Protein AF-G4R976-F1 (afdb_monomer_lite)

Foldseek 3Di:
DDDDDDDDDDDDDDDDDDDPPDDPPPDDDDPPVVVVVVVVVVVVVVVVVVVVVVVVVVVVVVVVVVVVVVVVVVVVVVVVVVVVVVPDPDDDDDDDDDDDDDDDDDDDDDDDDDDDDDDDDDDDDDDDDDDDDDDDDDDDDDDDPDPDPDPPDDDDPPDPPDDPDPDDPPDPPPPDPDDDPPPPPPDVVPDQQDVVNLVVLQVQLVVCVVVVVLVRNLVSLVCSCVNPVPDPCNLVSLLSNLVSCVSVLVLVVSLVSLVVSLVSCVPDPCNLSSLLSNLSSCLSVVVLVVSLVSLVVSCVVCVVDDPVSNVVSVVVSVVSVD

InterPro domains:
  IPR011990 Tetratricopeptide-like helical domain superfamily [G3DSA:1.25.40.10] (198-318)
  IPR011990 Tetratricopeptide-like helical domain superfamily [SSF48452] (190-311)
  IPR014162 Cell division coordinator CpoB, C-terminal [TIGR02795] (199-308)
  IPR019734 Tetratricopeptide repeat [PF13174] (273-305)
  IPR019734 Tetratricopeptide repeat [PS50005] (272-305)
  IPR034706 Cell division coordinator CpoB [MF_02066] (9-318)

Sequence (322 aa):
MTLAGRWRQGAVIAATAGLLTFSMTVAGQGQGNDLAAMQVRLDQLEEQVRLNSGQIEGLQFQLTQLQSLLERTQEDNEYRFQQLEGGSLGETDAATPSGGETPAERLPQENQSQTEPAPSDQTVIDPLVGDSDIMDGSEIGGEDNLYASDVFAQEQTEQDADDVVLGPPEGELGSTPPSEPLDLSFDPDAIPLEDGDANAQYQAGYDAVVRGEYAFAENQFRQFIESFPDHQQAPDATYWLGETLIQRAAYGEAAEVLLDGFESYPTSTRAPDLLFNLGIALHGAGEFDTACRTYGEVLRRYPESTGAFRDRVIAEQARAGC

Secondary structure (DSSP, 8-state):
------------------------------TTHHHHHHHHHHHHHHHHHHHHHHHHHHHHHHHHHHHHHHHHHHHHHHHHHHHHHTS-SS--------------------------------------------------------SSSGGGSS----------------S-TT-PPP-PPP-----TTSSPPPHHHHHHHHHHHHHHHHTT-HHHHHHHHHHHHHH-TTSTTHHHHHHHHHHHHHHTT-HHHHHHHHHHHHHH-TTSTTHHHHHHHHHHHHHHTT-HHHHHHHHHHHHHH-TTS-HHHHHHHHHHHHHTT-

pLDDT: mean 72.05, std 24.86, range [29.95, 98.69]

Organism: Pelagibacterium halotolerans (strain DSM 22347 / JCM 15775 / CGMCC 1.7692 / B2) (NCBI:txid1082931)

Structure (mmCIF, N/CA/C/O backbone):
data_AF-G4R976-F1
#
_entry.id   AF-G4R976-F1
#
loop_
_atom_site.group_PDB
_atom_site.id
_atom_site.type_symbol
_atom_site.label_atom_id
_atom_site.label_alt_id
_atom_site.label_comp_id
_atom_site.label_asym_id
_atom_site.label_entity_id
_atom_site.label_seq_id
_atom_site.pdbx_PDB_ins_code
_atom_site.Cartn_x
_atom_site.Cartn_y
_atom_site.Cartn_z
_atom_site.occupancy
_atom_site.B_iso_or_equiv
_atom_site.auth_seq_id
_atom_site.auth_comp_id
_atom_site.auth_asym_id
_atom_site.auth_atom_id
_atom_site.pdbx_PDB_model_num
ATOM 1 N N . MET A 1 1 ? 31.289 -57.351 20.535 1.00 42.09 1 MET A N 1
ATOM 2 C CA . MET A 1 1 ? 31.815 -56.514 19.432 1.00 42.09 1 MET A CA 1
ATOM 3 C C . MET A 1 1 ? 30.854 -56.614 18.262 1.00 42.09 1 MET A C 1
ATOM 5 O O . MET A 1 1 ? 30.295 -57.690 18.117 1.00 42.09 1 MET A O 1
ATOM 9 N N . THR A 1 2 ? 30.702 -55.520 17.496 1.00 41.88 2 THR A N 1
ATOM 10 C CA . THR A 1 2 ? 29.957 -55.368 16.217 1.00 41.88 2 THR A CA 1
ATOM 11 C C . THR A 1 2 ? 28.480 -55.806 16.178 1.00 41.88 2 THR A C 1
ATOM 13 O O . THR A 1 2 ? 28.149 -56.880 16.651 1.00 41.88 2 THR A O 1
ATOM 16 N N . LEU A 1 3 ? 27.540 -55.166 15.482 1.00 43.56 3 LEU A N 1
ATOM 17 C CA . LEU A 1 3 ? 27.244 -53.811 14.972 1.00 43.56 3 LEU A CA 1
ATOM 18 C C . LEU A 1 3 ? 26.057 -54.002 13.987 1.00 43.56 3 LEU A C 1
ATOM 20 O O . LEU A 1 3 ? 25.773 -55.127 13.589 1.00 43.56 3 LEU A O 1
ATOM 24 N N . ALA A 1 4 ? 25.432 -52.905 13.551 1.00 46.44 4 ALA A N 1
ATOM 25 C CA . ALA A 1 4 ? 24.578 -52.813 12.351 1.00 46.44 4 ALA A CA 1
ATOM 26 C C . ALA A 1 4 ? 23.190 -53.513 12.345 1.00 46.44 4 ALA A C 1
ATOM 28 O O . ALA A 1 4 ? 23.001 -54.623 11.860 1.00 46.44 4 ALA A O 1
ATOM 29 N N . GLY A 1 5 ? 22.172 -52.740 12.741 1.00 43.97 5 GLY A N 1
ATOM 30 C CA . GLY A 1 5 ? 21.253 -52.155 11.749 1.00 43.97 5 GLY A CA 1
ATOM 31 C C . GLY A 1 5 ? 20.256 -53.068 11.022 1.00 43.97 5 GLY A C 1
ATOM 32 O O . GLY A 1 5 ? 20.506 -53.504 9.903 1.00 43.97 5 GLY A O 1
ATOM 33 N N . ARG A 1 6 ? 19.043 -53.201 11.578 1.00 47.47 6 ARG A N 1
ATOM 34 C CA . ARG A 1 6 ? 17.830 -53.602 10.839 1.00 47.47 6 ARG A CA 1
ATOM 35 C C . ARG A 1 6 ? 16.913 -52.390 10.663 1.00 47.47 6 ARG A C 1
ATOM 37 O O . ARG A 1 6 ? 16.300 -51.962 11.635 1.00 47.47 6 ARG A O 1
ATOM 44 N N . TRP A 1 7 ? 16.766 -51.904 9.432 1.00 49.84 7 TRP A N 1
ATOM 45 C CA . TRP A 1 7 ? 15.682 -50.994 9.037 1.00 49.84 7 TRP A CA 1
ATOM 46 C C . TRP A 1 7 ? 14.852 -51.591 7.894 1.00 49.84 7 TRP A C 1
ATOM 48 O O . TRP A 1 7 ? 15.210 -52.621 7.322 1.00 49.84 7 TRP A O 1
ATOM 58 N N . ARG A 1 8 ? 13.646 -51.046 7.713 1.00 48.28 8 ARG A N 1
ATOM 59 C CA . ARG A 1 8 ? 12.488 -51.747 7.132 1.00 48.28 8 ARG A CA 1
ATOM 60 C C . ARG A 1 8 ? 12.380 -51.566 5.613 1.00 48.28 8 ARG A C 1
ATOM 62 O O . ARG A 1 8 ? 13.026 -50.715 5.018 1.00 48.28 8 ARG A O 1
ATOM 69 N N . GLN A 1 9 ? 11.543 -52.413 5.022 1.00 54.47 9 GLN A N 1
ATOM 70 C CA . GLN A 1 9 ? 11.234 -52.482 3.595 1.00 54.47 9 GLN A CA 1
ATOM 71 C C . GLN A 1 9 ? 10.567 -51.198 3.068 1.00 54.47 9 GLN A C 1
ATOM 73 O O . GLN A 1 9 ? 9.742 -50.605 3.761 1.00 54.47 9 GLN A O 1
ATOM 78 N N . GLY A 1 10 ? 10.843 -50.865 1.806 1.00 44.38 10 GLY A N 1
ATOM 79 C CA . GLY A 1 10 ? 10.068 -49.948 0.965 1.00 44.38 10 GLY A CA 1
ATOM 80 C C . GLY A 1 10 ? 10.063 -50.496 -0.464 1.00 44.38 10 GLY A C 1
ATOM 81 O O . GLY A 1 10 ? 11.108 -50.921 -0.955 1.00 44.38 10 GLY A O 1
ATOM 82 N N . ALA A 1 11 ? 8.891 -50.603 -1.091 1.00 45.44 11 ALA A N 1
ATOM 83 C CA . ALA A 1 11 ? 8.727 -51.327 -2.352 1.00 45.44 11 ALA A CA 1
ATOM 84 C C . ALA A 1 11 ? 9.104 -50.477 -3.576 1.00 45.44 11 ALA A C 1
ATOM 86 O O . ALA A 1 11 ? 8.700 -49.322 -3.682 1.00 45.44 11 ALA A O 1
ATOM 87 N N . VAL A 1 12 ? 9.806 -51.082 -4.539 1.00 42.59 12 VAL A N 1
ATOM 88 C CA . VAL A 1 12 ? 10.023 -50.492 -5.868 1.00 42.59 12 VAL A CA 1
ATOM 89 C C . VAL A 1 12 ? 8.813 -50.821 -6.741 1.00 42.59 12 VAL A C 1
ATOM 91 O O . VAL A 1 12 ? 8.655 -51.958 -7.183 1.00 42.59 12 VAL A O 1
ATOM 94 N N . ILE A 1 13 ? 7.952 -49.832 -6.981 1.00 48.97 13 ILE A N 1
ATOM 95 C CA . ILE A 1 13 ? 6.871 -49.932 -7.967 1.00 48.97 13 ILE A CA 1
ATOM 96 C C . ILE A 1 13 ? 7.418 -49.445 -9.309 1.00 48.97 13 ILE A C 1
ATOM 98 O O . ILE A 1 13 ? 7.733 -48.269 -9.473 1.00 48.97 13 ILE A O 1
ATOM 102 N N . ALA A 1 14 ? 7.531 -50.357 -10.273 1.00 45.28 14 ALA A N 1
ATOM 103 C CA . ALA A 1 14 ? 7.877 -50.014 -11.645 1.00 45.28 14 ALA A CA 1
ATOM 104 C C . ALA A 1 14 ? 6.653 -49.412 -12.355 1.00 45.28 14 ALA A C 1
ATOM 106 O O . ALA A 1 14 ? 5.730 -50.136 -12.726 1.00 45.28 14 ALA A O 1
ATOM 107 N N . ALA A 1 15 ? 6.649 -48.094 -12.554 1.00 43.53 15 ALA A N 1
ATOM 108 C CA . ALA A 1 15 ? 5.676 -47.424 -13.409 1.00 43.53 15 ALA A CA 1
ATOM 109 C C . ALA A 1 15 ? 6.145 -47.489 -14.871 1.00 43.53 15 ALA A C 1
ATOM 111 O O . ALA A 1 15 ? 7.117 -46.844 -15.261 1.00 43.53 15 ALA A O 1
ATOM 112 N N . THR A 1 16 ? 5.466 -48.289 -15.692 1.00 49.78 16 THR A N 1
ATOM 113 C CA . THR A 1 16 ? 5.722 -48.363 -17.136 1.00 49.78 16 THR A CA 1
ATOM 114 C C . THR A 1 16 ? 5.226 -47.094 -17.826 1.00 49.78 16 THR A C 1
ATOM 116 O O . THR A 1 16 ? 4.016 -46.885 -17.928 1.00 49.78 16 THR A O 1
ATOM 119 N N . ALA A 1 17 ? 6.144 -46.267 -18.328 1.00 43.31 17 ALA A N 1
ATOM 120 C CA . ALA A 1 17 ? 5.808 -45.085 -19.115 1.00 43.31 17 ALA A CA 1
ATOM 121 C C . ALA A 1 17 ? 5.195 -45.486 -20.471 1.00 43.31 17 ALA A C 1
ATOM 123 O O . ALA A 1 17 ? 5.895 -45.918 -21.388 1.00 43.31 17 ALA A O 1
ATOM 124 N N . GLY A 1 18 ? 3.874 -45.348 -20.596 1.00 46.81 18 GLY A N 1
ATOM 125 C CA . GLY A 1 18 ? 3.169 -45.486 -21.867 1.00 46.81 18 GLY A CA 1
ATOM 126 C C . GLY A 1 18 ? 3.337 -44.228 -22.716 1.00 46.81 18 GLY A C 1
ATOM 127 O O . GLY A 1 18 ? 2.659 -43.232 -22.477 1.00 46.81 18 GLY A O 1
ATOM 128 N N . LEU A 1 19 ? 4.220 -44.276 -23.715 1.00 49.72 19 LEU A N 1
ATOM 129 C CA . LEU A 1 19 ? 4.386 -43.212 -24.710 1.00 49.72 19 LEU A CA 1
ATOM 130 C C . LEU A 1 19 ? 3.154 -43.129 -25.628 1.00 49.72 19 LEU A C 1
ATOM 132 O O . LEU A 1 19 ? 3.087 -43.794 -26.661 1.00 49.72 19 LEU A O 1
ATOM 136 N N . LEU A 1 20 ? 2.187 -42.285 -25.265 1.00 56.84 20 LEU A N 1
ATOM 137 C CA . LEU A 1 20 ? 1.141 -41.826 -26.179 1.00 56.84 20 LEU A CA 1
ATOM 138 C C . LEU A 1 20 ? 1.682 -40.667 -27.024 1.00 56.84 20 LEU A C 1
ATOM 140 O O . LEU A 1 20 ? 1.624 -39.504 -26.632 1.00 56.84 20 LEU A O 1
ATOM 144 N N . THR A 1 21 ? 2.214 -40.991 -28.201 1.00 47.12 21 THR A N 1
ATOM 145 C CA . THR A 1 21 ? 2.624 -40.002 -29.204 1.00 47.12 21 THR A CA 1
ATOM 146 C C . THR A 1 21 ? 1.395 -39.311 -29.797 1.00 47.12 21 THR A C 1
ATOM 148 O O . THR A 1 21 ? 0.761 -39.840 -30.713 1.00 47.12 21 THR A O 1
ATOM 151 N N . PHE A 1 22 ? 1.052 -38.129 -29.288 1.00 55.62 22 PHE A N 1
ATOM 152 C CA . PHE A 1 22 ? -0.009 -37.299 -29.853 1.00 55.62 22 PHE A CA 1
ATOM 153 C C . PHE A 1 22 ? 0.568 -36.408 -30.963 1.00 55.62 22 PHE A C 1
ATOM 155 O O . PHE A 1 22 ? 1.124 -35.343 -30.707 1.00 55.62 22 PHE A O 1
ATOM 162 N N . SER A 1 23 ? 0.478 -36.863 -32.213 1.00 52.12 23 SER A N 1
ATOM 163 C CA . SER A 1 23 ? 0.924 -36.087 -33.375 1.00 52.12 23 SER A CA 1
ATOM 164 C C . SER A 1 23 ? -0.026 -34.916 -33.647 1.00 52.12 23 SER A C 1
ATOM 166 O O . SER A 1 23 ? -0.991 -35.060 -34.396 1.00 52.12 23 SER A O 1
ATOM 168 N N . MET A 1 24 ? 0.254 -33.742 -33.075 1.00 53.38 24 MET A N 1
ATOM 169 C CA . MET A 1 24 ? -0.389 -32.495 -33.500 1.00 53.38 24 MET A CA 1
ATOM 170 C C . MET A 1 24 ? 0.136 -32.068 -34.875 1.00 53.38 24 MET A C 1
ATOM 172 O O . MET A 1 24 ? 1.139 -31.369 -34.995 1.00 53.38 24 MET A O 1
ATOM 176 N N . THR A 1 25 ? -0.577 -32.449 -35.932 1.00 50.59 25 THR A N 1
ATOM 177 C CA . THR A 1 25 ? -0.487 -31.750 -37.218 1.00 50.59 25 THR A CA 1
ATOM 178 C C . THR A 1 25 ? -1.160 -30.385 -37.094 1.00 50.59 25 THR A C 1
ATOM 180 O O . THR A 1 25 ? -2.374 -30.273 -37.271 1.00 50.59 25 THR A O 1
ATOM 183 N N . VAL A 1 26 ? -0.375 -29.342 -36.813 1.00 47.75 26 VAL A N 1
ATOM 184 C CA . VAL A 1 26 ? -0.810 -27.953 -37.010 1.00 47.75 26 VAL A CA 1
ATOM 185 C C . VAL A 1 26 ? -0.928 -27.700 -38.512 1.00 47.75 26 VAL A C 1
ATOM 187 O O . VAL A 1 26 ? 0.066 -27.560 -39.223 1.00 47.75 26 VAL A O 1
ATOM 190 N N . ALA A 1 27 ? -2.164 -27.657 -39.004 1.00 44.97 27 ALA A N 1
ATOM 191 C CA . ALA A 1 27 ? -2.471 -27.130 -40.325 1.00 44.97 27 ALA A CA 1
ATOM 192 C C . ALA A 1 27 ? -2.566 -25.601 -40.226 1.00 44.97 27 ALA A C 1
ATOM 194 O O . ALA A 1 27 ? -3.551 -25.064 -39.724 1.00 44.97 27 ALA A O 1
ATOM 195 N N . GLY A 1 28 ? -1.534 -24.894 -40.687 1.00 50.56 28 GLY A N 1
ATOM 196 C CA . GLY A 1 28 ? -1.535 -23.432 -40.724 1.00 50.56 28 GLY A CA 1
ATOM 197 C C . GLY A 1 28 ? -2.463 -22.886 -41.813 1.00 50.56 28 GLY A C 1
ATOM 198 O O . GLY A 1 28 ? -2.049 -22.776 -42.963 1.00 50.56 28 GLY A O 1
ATOM 199 N N . GLN A 1 29 ? -3.696 -22.523 -41.451 1.00 42.50 29 GLN A N 1
ATOM 200 C CA . GLN A 1 29 ? -4.636 -21.733 -42.260 1.00 42.50 29 GLN A CA 1
ATOM 201 C C . GLN A 1 29 ? -5.630 -21.016 -41.330 1.00 42.50 29 GLN A C 1
ATOM 203 O O . GLN A 1 29 ? -6.359 -21.690 -40.610 1.00 42.50 29 GLN A O 1
ATOM 208 N N . GLY A 1 30 ? -5.713 -19.675 -41.370 1.00 44.34 30 GLY A N 1
ATOM 209 C CA . GLY A 1 30 ? -6.808 -18.960 -40.683 1.00 44.34 30 GLY A CA 1
ATOM 210 C C . GLY A 1 30 ? -6.543 -17.589 -40.045 1.00 44.34 30 GLY A C 1
ATOM 211 O O . GLY A 1 30 ? -7.389 -17.149 -39.273 1.00 44.34 30 GLY A O 1
ATOM 212 N N . GLN A 1 31 ? -5.453 -16.882 -40.368 1.00 51.31 31 GLN A N 1
ATOM 213 C CA . GLN A 1 31 ? -5.037 -15.609 -39.732 1.00 51.31 31 GLN A CA 1
ATOM 214 C C . GLN A 1 31 ? -5.965 -14.385 -39.986 1.00 51.31 31 GLN A C 1
ATOM 216 O O . GLN A 1 31 ? -5.530 -13.241 -39.916 1.00 51.31 31 GLN A O 1
ATOM 221 N N . GLY A 1 32 ? -7.241 -14.616 -40.316 1.00 54.28 32 GLY A N 1
ATOM 222 C CA . GLY A 1 32 ? -8.275 -13.594 -40.521 1.00 54.28 32 GLY A CA 1
ATOM 223 C C . GLY A 1 32 ? -9.424 -13.621 -39.504 1.00 54.28 32 GLY A C 1
ATOM 224 O O . GLY A 1 32 ? -10.134 -12.626 -39.394 1.00 54.28 32 GLY A O 1
ATOM 225 N N . ASN A 1 33 ? -9.612 -14.709 -38.741 1.00 59.88 33 ASN A N 1
ATOM 226 C CA . ASN A 1 33 ? -10.703 -14.787 -37.756 1.00 59.88 33 ASN A CA 1
ATOM 227 C C . ASN A 1 33 ? -10.370 -14.077 -36.433 1.00 59.88 33 ASN A C 1
ATOM 229 O O . ASN A 1 33 ? -11.258 -13.463 -35.841 1.00 59.88 33 ASN A O 1
ATOM 233 N N . ASP A 1 34 ? -9.110 -14.105 -35.987 1.00 62.00 34 ASP A N 1
ATOM 234 C CA . ASP A 1 34 ? -8.709 -13.477 -34.718 1.00 62.00 34 ASP A CA 1
ATOM 235 C C . ASP A 1 34 ? -8.834 -11.949 -34.752 1.00 62.00 34 ASP A C 1
ATOM 237 O O . ASP A 1 34 ? -9.176 -11.328 -33.749 1.00 62.00 34 ASP A O 1
ATOM 241 N N . LEU A 1 35 ? -8.631 -11.330 -35.919 1.00 63.59 35 LEU A N 1
ATOM 242 C CA . LEU A 1 35 ? -8.731 -9.877 -36.087 1.00 63.59 35 LEU A CA 1
ATOM 243 C C . LEU A 1 35 ? -10.186 -9.388 -35.951 1.00 63.59 35 LEU A C 1
ATOM 245 O O . LEU A 1 35 ? -10.437 -8.382 -35.293 1.00 63.59 35 LEU A O 1
ATOM 249 N N . ALA A 1 36 ? -11.151 -10.156 -36.469 1.00 72.44 36 ALA A N 1
ATOM 250 C CA . ALA A 1 36 ? -12.576 -9.897 -36.259 1.00 72.44 36 ALA A CA 1
ATOM 251 C C . ALA A 1 36 ? -13.009 -10.164 -34.802 1.00 72.44 36 ALA A C 1
ATOM 253 O O . ALA A 1 36 ? -13.799 -9.405 -34.243 1.00 72.44 36 ALA A O 1
ATOM 254 N N . ALA A 1 37 ? -12.467 -11.205 -34.157 1.00 73.50 37 ALA A N 1
ATOM 255 C CA . ALA A 1 37 ? -12.734 -11.487 -32.745 1.00 73.50 37 ALA A CA 1
ATOM 256 C C . ALA A 1 37 ? -12.179 -10.392 -31.812 1.00 73.50 37 ALA A C 1
ATOM 258 O O . ALA A 1 37 ? -12.836 -10.014 -30.841 1.00 73.50 37 ALA A O 1
ATOM 259 N N . MET A 1 38 ? -11.002 -9.839 -32.127 1.00 71.69 38 MET A N 1
ATOM 260 C CA . MET A 1 38 ? -10.425 -8.702 -31.404 1.00 71.69 38 MET A CA 1
ATOM 261 C C . MET A 1 38 ? -11.233 -7.414 -31.596 1.00 71.69 38 MET A C 1
ATOM 263 O O . MET A 1 38 ? -11.421 -6.693 -30.623 1.00 71.69 38 MET A O 1
ATOM 267 N N . GLN A 1 39 ? -11.773 -7.153 -32.793 1.00 78.69 39 GLN A N 1
ATOM 268 C CA . GLN A 1 39 ? -12.657 -6.003 -33.038 1.00 78.69 39 GLN A CA 1
ATOM 269 C C . GLN A 1 39 ? -13.945 -6.076 -32.207 1.00 78.69 39 GLN A C 1
ATOM 271 O O . GLN A 1 39 ? -14.248 -5.132 -31.487 1.00 78.69 39 GLN A O 1
ATOM 276 N N . VAL A 1 40 ? -14.633 -7.225 -32.191 1.00 83.06 40 VAL A N 1
ATOM 277 C CA . VAL A 1 40 ? -15.837 -7.413 -31.353 1.00 83.06 40 VAL A CA 1
ATOM 278 C C . VAL A 1 40 ? -15.525 -7.234 -29.861 1.00 83.06 40 VAL A C 1
ATOM 280 O O . VAL A 1 40 ? -16.342 -6.690 -29.120 1.00 83.06 40 VAL A O 1
ATOM 283 N N . ARG A 1 41 ? -14.336 -7.652 -29.406 1.00 81.56 41 ARG A N 1
ATOM 284 C CA . ARG A 1 41 ? -13.887 -7.425 -28.024 1.00 81.56 41 ARG A CA 1
ATOM 285 C C . ARG A 1 41 ? -13.579 -5.950 -27.743 1.00 81.56 41 ARG A C 1
ATOM 287 O O . ARG A 1 41 ? -13.824 -5.509 -26.624 1.00 81.56 41 ARG A O 1
ATOM 294 N N . LEU A 1 42 ? -13.066 -5.203 -28.722 1.00 82.25 42 LEU A N 1
ATOM 295 C CA . LEU A 1 42 ? -12.822 -3.764 -28.608 1.00 82.25 42 LEU A CA 1
ATOM 296 C C . LEU A 1 42 ? -14.148 -2.999 -28.483 1.00 82.25 42 LEU A C 1
ATOM 298 O O . LEU A 1 42 ? -14.339 -2.294 -27.498 1.00 82.25 42 LEU A O 1
ATOM 302 N N . ASP A 1 43 ? -15.099 -3.248 -29.391 1.00 85.44 43 ASP A N 1
ATOM 303 C CA . ASP A 1 43 ? -16.449 -2.664 -29.358 1.00 85.44 43 ASP A CA 1
ATOM 304 C C . ASP A 1 43 ? -17.153 -2.955 -28.014 1.00 85.44 43 ASP A C 1
ATOM 306 O O . ASP A 1 43 ? -17.821 -2.099 -27.429 1.00 85.44 43 ASP A O 1
ATOM 310 N N . GLN A 1 44 ? -16.980 -4.175 -27.489 1.00 85.62 44 GLN A N 1
ATOM 311 C CA . GLN A 1 44 ? -17.544 -4.585 -26.202 1.00 85.62 44 GLN A CA 1
ATOM 312 C C . GLN A 1 44 ? -16.875 -3.880 -25.008 1.00 85.62 44 GLN A C 1
ATOM 314 O O . GLN A 1 44 ? -17.562 -3.557 -24.037 1.00 85.62 44 GLN A O 1
ATOM 319 N N . LEU A 1 45 ? -15.565 -3.622 -25.070 1.00 82.12 45 LEU A N 1
ATOM 320 C CA . LEU A 1 45 ? -14.839 -2.857 -24.054 1.00 82.12 45 LEU A CA 1
ATOM 321 C C . LEU A 1 45 ? -15.213 -1.369 -24.087 1.00 82.12 45 LEU A C 1
ATOM 323 O O . LEU A 1 45 ? -15.432 -0.787 -23.028 1.00 82.12 45 LEU A O 1
ATOM 327 N N . GLU A 1 46 ? -15.349 -0.767 -25.269 1.00 82.31 46 GLU A N 1
ATOM 328 C CA . GLU A 1 46 ? -15.785 0.628 -25.423 1.00 82.31 46 GLU A CA 1
ATOM 329 C C . GLU A 1 46 ? -17.197 0.845 -24.855 1.00 82.31 46 GLU A C 1
ATOM 331 O O . GLU A 1 46 ? -17.427 1.786 -24.088 1.00 82.31 46 GLU A O 1
ATOM 336 N N . GLU A 1 47 ? -18.132 -0.069 -25.135 1.00 87.12 47 GLU A N 1
ATOM 337 C CA . GLU A 1 47 ? -19.475 -0.023 -24.547 1.00 87.12 47 GLU A CA 1
ATOM 338 C C . GLU A 1 47 ? -19.444 -0.223 -23.023 1.00 87.12 47 GLU A C 1
ATOM 340 O O . GLU A 1 47 ? -20.166 0.458 -22.291 1.00 87.12 47 GLU A O 1
ATOM 345 N N . GLN A 1 48 ? -18.580 -1.106 -22.513 1.00 84.00 48 GLN A N 1
ATOM 346 C CA . GLN A 1 48 ? -18.436 -1.335 -21.074 1.00 84.00 48 GLN A CA 1
ATOM 347 C C . GLN A 1 48 ? -17.825 -0.123 -20.347 1.00 84.00 48 GLN A C 1
ATOM 349 O O . GLN A 1 48 ? -18.281 0.225 -19.258 1.00 84.00 48 GLN A O 1
ATOM 354 N N . VAL A 1 49 ? -16.858 0.571 -20.958 1.00 84.69 49 VAL A N 1
ATOM 355 C CA . VAL A 1 49 ? -16.309 1.842 -20.452 1.00 84.69 49 VAL A CA 1
ATOM 356 C C . VAL A 1 49 ? -17.389 2.925 -20.431 1.00 84.69 49 VAL A C 1
ATOM 358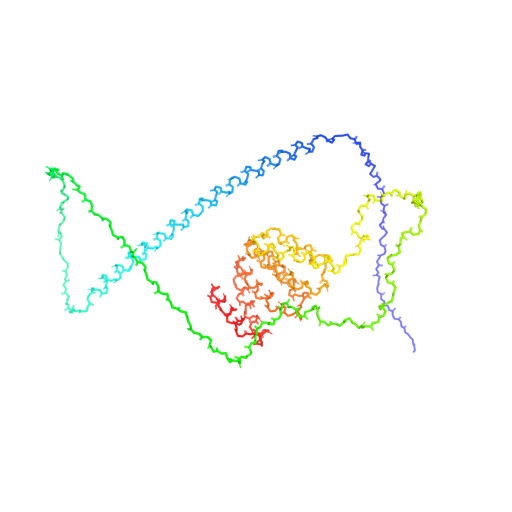 O O . VAL A 1 49 ? -17.547 3.606 -19.417 1.00 84.69 49 VAL A O 1
ATOM 361 N N . ARG A 1 50 ? -18.196 3.040 -21.494 1.00 85.94 50 ARG A N 1
ATOM 362 C CA . ARG A 1 50 ? -19.318 3.992 -21.568 1.00 85.94 50 ARG A CA 1
ATOM 363 C C . ARG A 1 50 ? -20.364 3.745 -20.475 1.00 85.94 50 ARG A C 1
ATOM 365 O O . ARG A 1 50 ? -20.821 4.692 -19.836 1.00 85.94 50 ARG A O 1
ATOM 372 N N . LEU A 1 51 ? -20.713 2.482 -20.227 1.00 85.38 51 LEU A N 1
ATOM 373 C CA . LEU A 1 51 ? -21.653 2.088 -19.172 1.00 85.38 51 LEU A CA 1
ATOM 374 C C . LEU A 1 51 ? -21.088 2.311 -17.761 1.00 85.38 51 LEU A C 1
ATOM 376 O O . LEU A 1 51 ? -21.815 2.781 -16.887 1.00 85.38 51 LEU A O 1
ATOM 380 N N . ASN A 1 52 ? -19.805 2.021 -17.534 1.00 82.81 52 ASN A N 1
ATOM 381 C CA . ASN A 1 52 ? -19.154 2.258 -16.243 1.00 82.81 52 ASN A CA 1
ATOM 382 C C . ASN A 1 52 ? -19.000 3.761 -15.948 1.00 82.81 52 ASN A C 1
ATOM 384 O O . ASN A 1 52 ? -19.267 4.183 -14.826 1.00 82.81 52 ASN A O 1
ATOM 388 N N . SER A 1 53 ? -18.667 4.586 -16.948 1.00 80.38 53 SER A N 1
ATOM 389 C CA . SER A 1 53 ? -18.622 6.050 -16.797 1.00 80.38 53 SER A CA 1
ATOM 390 C C . SER A 1 53 ? -19.990 6.621 -16.402 1.00 80.38 53 SER A C 1
ATOM 392 O O . SER A 1 53 ? -20.079 7.418 -15.472 1.00 80.38 53 SER A O 1
ATOM 394 N N . GLY A 1 54 ? -21.076 6.141 -17.022 1.00 85.88 54 GLY A N 1
ATOM 395 C CA . GLY A 1 54 ? -22.439 6.521 -16.632 1.00 85.88 54 GLY A CA 1
ATOM 396 C C . GLY A 1 54 ? -22.828 6.082 -15.211 1.00 85.88 54 GLY A C 1
ATOM 397 O O . GLY A 1 54 ? -23.584 6.778 -14.534 1.00 85.88 54 GLY A O 1
ATOM 398 N N . GLN A 1 55 ? -22.293 4.958 -14.716 1.00 81.50 55 GLN A N 1
ATOM 399 C CA . GLN A 1 55 ? -22.473 4.552 -13.314 1.00 81.50 55 GLN A CA 1
ATOM 400 C C . GLN A 1 55 ? -21.708 5.461 -12.342 1.00 81.50 55 GLN A C 1
ATOM 402 O O . GLN A 1 55 ? -22.241 5.775 -11.278 1.00 81.50 55 GLN A O 1
ATOM 407 N N . ILE A 1 56 ? -20.507 5.928 -12.703 1.00 79.62 56 ILE A N 1
ATOM 408 C CA . ILE A 1 56 ? -19.723 6.870 -11.887 1.00 79.62 56 ILE A CA 1
ATOM 409 C C . ILE A 1 56 ? -20.472 8.202 -11.728 1.00 79.62 56 ILE A C 1
ATOM 411 O O . ILE A 1 56 ? -20.610 8.691 -10.607 1.00 79.62 56 ILE A O 1
ATOM 415 N N . GLU A 1 57 ? -21.033 8.749 -12.811 1.00 81.19 57 GLU A N 1
ATOM 416 C CA . GLU A 1 57 ? -21.862 9.966 -12.766 1.00 81.19 57 GLU A CA 1
ATOM 417 C C . GLU A 1 57 ? -23.108 9.783 -11.875 1.00 81.19 57 GLU A C 1
ATOM 419 O O . GLU A 1 57 ? -23.435 10.649 -11.057 1.00 81.19 57 GLU A O 1
ATOM 424 N N . GLY A 1 58 ? -23.774 8.624 -11.969 1.00 82.69 58 GLY A N 1
ATOM 425 C CA . GLY A 1 58 ? -24.917 8.278 -11.118 1.00 82.69 58 GLY A CA 1
ATOM 426 C C . GLY A 1 58 ? -24.565 8.170 -9.629 1.00 82.69 58 GLY A C 1
ATOM 427 O O . GLY A 1 58 ? -25.292 8.696 -8.784 1.00 82.69 58 GLY A O 1
ATOM 428 N N . LEU A 1 59 ? -23.432 7.540 -9.301 1.00 80.69 59 LEU A N 1
ATOM 429 C CA . LEU A 1 59 ? -22.938 7.414 -7.926 1.00 80.69 59 LEU A CA 1
ATOM 430 C C . LEU A 1 59 ? -22.508 8.765 -7.344 1.00 80.69 59 LEU A C 1
ATOM 432 O O . LEU A 1 59 ? -22.827 9.057 -6.192 1.00 80.69 59 LEU A O 1
ATOM 436 N N . GLN A 1 60 ? -21.849 9.620 -8.132 1.00 77.50 60 GLN A N 1
ATOM 437 C CA . GLN A 1 60 ? -21.470 10.964 -7.695 1.00 77.50 60 GLN A CA 1
ATOM 438 C C . GLN A 1 60 ? -22.709 11.804 -7.350 1.00 77.50 60 GLN A C 1
ATOM 440 O O . GLN A 1 60 ? -22.765 12.414 -6.282 1.00 77.50 60 GLN A O 1
ATOM 445 N N . PHE A 1 61 ? -23.744 11.764 -8.195 1.00 91.81 61 PHE A N 1
ATOM 446 C CA . PHE A 1 61 ? -25.019 12.431 -7.924 1.00 91.81 61 PHE A CA 1
ATOM 447 C C . PHE A 1 61 ? -25.711 11.884 -6.663 1.00 91.81 61 PHE A C 1
ATOM 449 O O . PHE A 1 61 ? -26.221 12.659 -5.849 1.00 91.81 61 PHE A O 1
ATOM 456 N N . GLN A 1 62 ? -25.689 10.563 -6.458 1.00 86.94 62 GLN A N 1
ATOM 457 C CA . GLN A 1 62 ? -26.247 9.931 -5.261 1.00 86.94 62 GLN A CA 1
ATOM 458 C C . GLN A 1 62 ? -25.492 10.337 -3.982 1.00 86.94 62 GLN A C 1
ATOM 460 O O . GLN A 1 62 ? -26.131 10.595 -2.961 1.00 86.94 62 GLN A O 1
ATOM 465 N N . LEU A 1 63 ? -24.161 10.468 -4.035 1.00 84.44 63 LEU A N 1
ATOM 466 C CA . LEU A 1 63 ? -23.349 10.971 -2.921 1.00 84.44 63 LEU A CA 1
ATOM 467 C C . LEU A 1 63 ? -23.693 12.427 -2.575 1.00 84.44 63 LEU A C 1
ATOM 469 O O . LEU A 1 63 ? -23.902 12.731 -1.400 1.00 84.44 63 LEU A O 1
ATOM 473 N N . THR A 1 64 ? -23.835 13.312 -3.568 1.00 89.44 64 THR A N 1
ATOM 474 C CA . THR A 1 64 ? -24.260 14.706 -3.336 1.00 89.44 64 THR A CA 1
ATOM 475 C C . THR A 1 64 ? -25.663 14.784 -2.722 1.00 89.44 64 THR A C 1
ATOM 477 O O . THR A 1 64 ? -25.897 15.578 -1.809 1.00 89.44 64 THR A O 1
ATOM 480 N N . GLN A 1 65 ? -26.604 13.939 -3.163 1.00 90.50 65 GLN A N 1
ATOM 481 C CA . GLN A 1 65 ? -27.935 13.871 -2.547 1.00 90.50 65 GLN A CA 1
ATOM 482 C C . GLN A 1 65 ? -27.888 13.388 -1.094 1.00 90.50 65 GLN A C 1
ATOM 484 O O . GLN A 1 65 ? -28.597 13.935 -0.250 1.00 90.50 65 GLN A O 1
ATOM 489 N N . LEU A 1 66 ? -27.062 12.382 -0.795 1.00 88.19 66 LEU A N 1
ATOM 490 C CA . LEU A 1 66 ? -26.952 11.814 0.546 1.00 88.19 66 LEU A CA 1
ATOM 491 C C . LEU A 1 66 ? -26.307 12.813 1.521 1.00 88.19 66 LEU A C 1
ATOM 493 O O . LEU A 1 66 ? -26.791 12.952 2.641 1.00 88.19 66 LEU A O 1
ATOM 497 N N . GLN A 1 67 ? -25.311 13.585 1.074 1.00 89.56 67 GLN A N 1
ATOM 498 C CA . GLN A 1 67 ? -24.748 14.710 1.836 1.00 89.56 67 GLN A CA 1
ATOM 499 C C . GLN A 1 67 ? -25.811 15.780 2.134 1.00 89.56 67 GLN A C 1
ATOM 501 O O . GLN A 1 67 ? -26.047 16.086 3.300 1.00 89.56 67 GLN A O 1
ATOM 506 N N . SER A 1 68 ? -26.548 16.256 1.122 1.00 92.69 68 SER A N 1
ATOM 507 C CA . SER A 1 68 ? -27.615 17.256 1.319 1.00 92.69 68 SER A CA 1
ATOM 508 C C . SER A 1 68 ? -28.761 16.755 2.217 1.00 92.69 68 SER A C 1
ATOM 510 O O . SER A 1 68 ? -29.415 17.540 2.910 1.00 92.69 68 SER A O 1
ATOM 512 N N . LEU A 1 69 ? -29.021 15.443 2.232 1.00 92.25 69 LEU A N 1
ATOM 513 C CA . LEU A 1 69 ? -29.978 14.829 3.151 1.00 92.25 69 LEU A CA 1
ATOM 514 C C . LEU A 1 69 ? -29.432 14.766 4.584 1.00 92.25 69 LEU A C 1
ATOM 516 O O . LEU A 1 69 ? -30.182 15.050 5.517 1.00 92.25 69 LEU A O 1
ATOM 520 N N . LEU A 1 70 ? -28.150 14.441 4.772 1.00 89.88 70 LEU A N 1
ATOM 521 C CA . LEU A 1 70 ? -27.493 14.455 6.083 1.00 89.88 70 LEU A CA 1
ATOM 522 C C . LEU A 1 70 ? -27.408 15.866 6.672 1.00 89.88 70 LEU A C 1
ATOM 524 O O . LEU A 1 70 ? -27.632 16.020 7.869 1.00 89.88 70 LEU A O 1
ATOM 528 N N . GLU A 1 71 ? -27.131 16.888 5.863 1.00 91.50 71 GLU A N 1
ATOM 529 C CA . GLU A 1 71 ? -27.150 18.297 6.285 1.00 91.50 71 GLU A CA 1
ATOM 530 C C . GLU A 1 71 ? -28.539 18.688 6.803 1.00 91.50 71 GLU A C 1
ATOM 532 O O . GLU A 1 71 ? -28.681 19.028 7.975 1.00 91.50 71 GLU A O 1
ATOM 537 N N . ARG A 1 72 ? -29.593 18.505 5.995 1.00 91.31 72 ARG A N 1
ATOM 538 C CA . ARG A 1 72 ? -30.977 18.807 6.410 1.00 91.31 72 ARG A CA 1
ATOM 539 C C . ARG A 1 72 ? -31.441 18.005 7.624 1.00 91.31 72 ARG A C 1
ATOM 541 O O . ARG A 1 72 ? -32.216 18.503 8.433 1.00 91.31 72 ARG A O 1
ATOM 548 N N . THR A 1 73 ? -30.996 16.755 7.750 1.00 91.31 73 THR A N 1
ATOM 549 C CA . THR A 1 73 ? -31.338 15.905 8.902 1.00 91.31 73 THR A CA 1
ATOM 550 C C . THR A 1 73 ? -30.609 16.371 10.164 1.00 91.31 73 THR A C 1
ATOM 552 O O . THR A 1 73 ? -31.172 16.298 11.253 1.00 91.31 73 THR A O 1
ATOM 555 N N . GLN A 1 74 ? -29.379 16.875 10.048 1.00 87.69 74 GLN A N 1
ATOM 556 C CA . GLN A 1 74 ? -28.671 17.505 11.165 1.00 87.69 74 GLN A CA 1
ATOM 557 C C . GLN A 1 74 ? -29.318 18.839 11.556 1.00 87.69 74 GLN A C 1
ATOM 559 O O . GLN A 1 74 ? -29.552 19.049 12.740 1.00 87.69 74 GLN A O 1
ATOM 564 N N . GLU A 1 75 ? -29.700 19.681 10.590 1.00 92.38 75 GLU A N 1
ATOM 565 C CA . GLU A 1 75 ? -30.436 20.929 10.840 1.00 92.38 75 GLU A CA 1
ATOM 566 C C . GLU A 1 75 ? -31.792 20.687 11.534 1.00 92.38 75 GLU A C 1
ATOM 568 O O . GLU A 1 75 ? -32.112 21.386 12.494 1.00 92.38 75 GLU A O 1
ATOM 573 N N . ASP A 1 76 ? -32.574 19.680 11.116 1.00 91.69 76 ASP A N 1
ATOM 574 C CA . ASP A 1 76 ? -33.841 19.323 11.784 1.00 91.69 76 ASP A CA 1
ATOM 575 C C . ASP A 1 76 ? -33.613 18.795 13.209 1.00 91.69 76 ASP A C 1
ATOM 577 O O . ASP A 1 76 ? -34.308 19.200 14.142 1.00 91.69 76 ASP A O 1
ATOM 581 N N . ASN A 1 77 ? -32.610 17.933 13.407 1.00 88.12 77 ASN A N 1
ATOM 582 C CA . ASN A 1 77 ? -32.267 17.428 14.738 1.00 88.12 77 ASN A CA 1
ATOM 583 C C . ASN A 1 77 ? -31.794 18.551 15.672 1.00 88.12 77 ASN A C 1
ATOM 585 O O . ASN A 1 77 ? -32.240 18.596 16.815 1.00 88.12 77 ASN A O 1
ATOM 589 N N . GLU A 1 78 ? -30.961 19.472 15.188 1.00 90.00 78 GLU A N 1
ATOM 590 C CA . GLU A 1 78 ? -30.494 20.647 15.932 1.00 90.00 78 GLU A CA 1
ATOM 591 C C . GLU A 1 78 ? -31.665 21.584 16.274 1.00 90.00 78 GLU A C 1
ATOM 593 O O . GLU A 1 78 ? -31.853 21.960 17.430 1.00 90.00 78 GLU A O 1
ATOM 598 N N . TYR A 1 79 ? -32.543 21.878 15.310 1.00 89.94 79 TYR A N 1
ATOM 599 C CA . TYR A 1 79 ? -33.741 22.690 15.538 1.00 89.94 79 TYR A CA 1
ATOM 600 C C . TYR A 1 79 ? -34.709 22.050 16.547 1.00 89.94 79 TYR A C 1
ATOM 602 O O . TYR A 1 79 ? -35.363 22.739 17.339 1.00 89.94 79 TYR A O 1
ATOM 610 N N . ARG A 1 80 ? -34.813 20.718 16.559 1.00 85.44 80 ARG A N 1
ATOM 611 C CA . ARG A 1 80 ? -35.594 19.979 17.560 1.00 85.44 80 ARG A CA 1
ATOM 612 C C . ARG A 1 80 ? -34.897 19.932 18.917 1.00 85.44 80 ARG A C 1
ATOM 614 O O . ARG A 1 80 ? -35.587 20.027 19.929 1.00 85.44 80 ARG A O 1
ATOM 621 N N . PHE A 1 81 ? -33.570 19.837 18.957 1.00 82.81 81 PHE A N 1
ATOM 622 C CA . PHE A 1 81 ? -32.793 19.899 20.193 1.00 82.81 81 PHE A CA 1
ATOM 623 C C . PHE A 1 81 ? -32.948 21.269 20.864 1.00 82.81 81 PHE A C 1
ATOM 625 O O . PHE A 1 81 ? -33.352 21.330 22.021 1.00 82.81 81 PHE A O 1
ATOM 632 N N . GLN A 1 82 ? -32.796 22.363 20.112 1.00 82.25 82 GLN A N 1
ATOM 633 C CA . GLN A 1 82 ? -33.002 23.732 20.602 1.00 82.25 82 GLN A CA 1
ATOM 634 C C . GLN A 1 82 ? -34.433 23.986 21.111 1.00 82.25 82 GLN A C 1
ATOM 636 O O . GLN A 1 82 ? -34.619 24.699 22.096 1.00 82.25 82 GLN A O 1
ATOM 641 N N . GLN A 1 83 ? -35.459 23.384 20.497 1.00 79.25 83 GLN A N 1
ATOM 642 C CA . GLN A 1 83 ? -36.838 23.456 21.009 1.00 79.25 83 GLN A CA 1
ATOM 643 C C . GLN A 1 83 ? -37.043 22.674 22.314 1.00 79.25 83 GLN A C 1
ATOM 645 O O . GLN A 1 83 ? -37.852 23.084 23.146 1.00 79.25 83 GLN A O 1
ATOM 650 N N . LEU A 1 84 ? -36.338 21.554 22.496 1.00 72.44 84 LEU A N 1
ATOM 651 C CA . LEU A 1 84 ? -36.393 20.756 23.723 1.00 72.44 84 LEU A CA 1
ATOM 652 C C . LEU A 1 84 ? -35.577 21.401 24.853 1.00 72.44 84 LEU A C 1
ATOM 654 O O . LEU A 1 84 ? -36.031 21.409 25.991 1.00 72.44 84 LEU A O 1
ATOM 658 N N . GLU A 1 85 ? -34.427 22.000 24.546 1.00 69.88 85 GLU A N 1
ATOM 659 C CA . GLU A 1 85 ? -33.580 22.715 25.510 1.00 69.88 85 GLU A CA 1
ATOM 660 C C . GLU A 1 85 ? -34.163 24.090 25.893 1.00 69.88 85 GLU A C 1
ATOM 662 O O . GLU A 1 85 ? -34.093 24.502 27.050 1.00 69.88 85 GLU A O 1
ATOM 667 N N . GLY A 1 86 ? -34.863 24.758 24.968 1.00 63.22 86 GLY A N 1
ATOM 668 C CA . GLY A 1 86 ? -35.727 25.906 25.271 1.00 63.22 86 GLY A CA 1
ATOM 669 C C . GLY A 1 86 ? -37.002 25.545 26.056 1.00 63.22 86 GLY A C 1
ATOM 670 O O . GLY A 1 86 ? -37.733 26.436 26.494 1.00 63.22 86 GLY A O 1
ATOM 671 N N . GLY A 1 87 ? -37.280 24.250 26.243 1.00 59.03 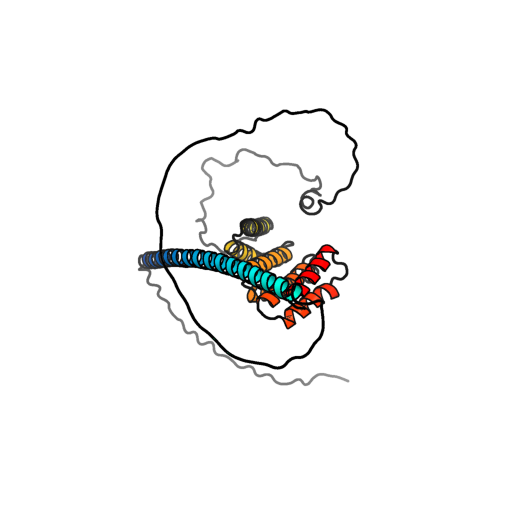87 GLY A N 1
ATOM 672 C CA . GLY A 1 87 ? -38.463 23.708 26.902 1.00 59.03 87 GLY A CA 1
ATOM 673 C C . GLY A 1 87 ? -38.221 23.267 28.349 1.00 59.03 87 GLY A C 1
ATOM 674 O O . GLY A 1 87 ? -38.114 22.077 28.621 1.00 59.03 87 GLY A O 1
ATOM 675 N N . SER A 1 88 ? -38.300 24.221 29.283 1.00 45.06 88 SER A N 1
ATOM 676 C CA . SER A 1 88 ? -38.296 24.046 30.754 1.00 45.06 88 SER A CA 1
ATOM 677 C C . SER A 1 88 ? -36.940 23.948 31.474 1.00 45.06 88 SER A C 1
ATOM 679 O O . SER A 1 88 ? -36.402 22.878 31.751 1.00 45.06 88 SER A O 1
ATOM 681 N N . LEU A 1 89 ? -36.535 25.102 32.012 1.00 44.06 89 LEU A N 1
ATOM 682 C CA . LEU A 1 89 ? -36.205 25.203 33.436 1.00 44.06 89 LEU A CA 1
ATOM 683 C C . LEU A 1 89 ? -37.253 26.096 34.122 1.00 44.06 89 LEU A C 1
ATOM 685 O O . LEU A 1 89 ? -37.074 27.310 34.201 1.00 44.06 89 LEU A O 1
ATOM 689 N N . GLY A 1 90 ? -38.354 25.516 34.612 1.00 42.03 90 GLY A N 1
ATOM 690 C CA . GLY A 1 90 ? -39.319 26.269 35.424 1.00 42.03 90 GLY A CA 1
ATOM 691 C C . GLY A 1 90 ? -40.614 25.532 35.775 1.00 42.03 90 GLY A C 1
ATOM 692 O O . GLY A 1 90 ? -41.389 25.191 34.892 1.00 42.03 90 GLY A O 1
ATOM 693 N N . GLU A 1 91 ? -40.853 25.405 37.082 1.00 37.66 91 GLU A N 1
ATOM 694 C CA . GLU A 1 91 ? -42.096 25.011 37.762 1.00 37.66 91 GLU A CA 1
ATOM 695 C C . GLU A 1 91 ? -42.674 23.590 37.572 1.00 37.66 91 GLU A C 1
ATOM 697 O O . GLU A 1 91 ? -43.034 23.121 36.495 1.00 37.66 91 GLU A O 1
ATOM 702 N N . THR A 1 92 ? -42.862 22.930 38.715 1.00 50.00 92 THR A N 1
ATOM 703 C CA . THR A 1 92 ? -43.709 21.749 38.899 1.00 50.00 92 THR A CA 1
ATOM 704 C C . THR A 1 92 ? -45.179 22.147 39.026 1.00 50.00 92 THR A C 1
ATOM 706 O O . THR A 1 92 ? -45.476 22.976 39.880 1.00 50.00 92 THR A O 1
ATOM 709 N N . ASP A 1 93 ? -46.102 21.462 38.342 1.00 35.69 93 ASP A N 1
ATOM 710 C CA . ASP A 1 93 ? -47.296 20.921 39.016 1.00 35.69 93 ASP A CA 1
ATOM 711 C C . ASP A 1 93 ? -48.079 19.909 38.162 1.00 35.69 93 ASP A C 1
ATOM 713 O O . ASP A 1 93 ? -47.972 19.869 36.936 1.00 35.69 93 ASP A O 1
ATOM 717 N N . ALA A 1 94 ? -48.862 19.055 38.826 1.00 43.94 94 ALA A N 1
ATOM 718 C CA . ALA A 1 94 ? -49.617 17.976 38.188 1.00 43.94 94 ALA A CA 1
ATOM 719 C C . ALA A 1 94 ? -51.066 18.374 37.840 1.00 43.94 94 ALA A C 1
ATOM 721 O O . ALA A 1 94 ? -51.803 18.854 38.699 1.00 43.94 94 ALA A O 1
ATOM 722 N N . ALA A 1 95 ? -51.526 18.050 36.624 1.00 35.00 95 ALA A N 1
ATOM 723 C CA . ALA A 1 95 ? -52.951 18.034 36.272 1.00 35.00 95 ALA A CA 1
ATOM 724 C C . ALA A 1 95 ? -53.277 16.998 35.173 1.00 35.00 95 ALA A C 1
ATOM 726 O O . ALA A 1 95 ? -52.469 16.718 34.290 1.00 35.00 95 ALA A O 1
ATOM 727 N N . THR A 1 96 ? -54.471 16.408 35.259 1.00 35.81 96 THR A N 1
ATOM 728 C CA . THR A 1 96 ? -54.992 15.302 34.429 1.00 35.81 96 THR A CA 1
ATOM 729 C C . THR A 1 96 ? -55.770 15.773 33.176 1.00 35.81 96 THR A C 1
ATOM 731 O O . THR A 1 96 ? -56.051 16.964 33.047 1.00 35.81 96 THR A O 1
ATOM 734 N N . PRO A 1 97 ? -56.102 14.879 32.213 1.00 63.69 97 PRO A N 1
ATOM 735 C CA . PRO A 1 97 ? -56.410 15.283 30.834 1.00 63.69 97 PRO A CA 1
ATOM 736 C C . PRO A 1 97 ? -57.893 15.569 30.531 1.00 63.69 97 PRO A C 1
ATOM 738 O O . PRO A 1 97 ? -58.792 14.908 31.048 1.00 63.69 97 PRO A O 1
ATOM 741 N N . SER A 1 98 ? -58.121 16.490 29.587 1.00 33.69 98 SER A N 1
ATOM 742 C CA . SER A 1 98 ? -59.362 16.731 28.822 1.00 33.69 98 SER A CA 1
ATOM 743 C C . SER A 1 98 ? -59.018 17.700 27.671 1.00 33.69 98 SER A C 1
ATOM 745 O O . SER A 1 98 ? -58.240 18.616 27.903 1.00 33.69 98 SER A O 1
ATOM 747 N N . GLY A 1 99 ? -59.510 17.616 26.431 1.00 33.25 99 GLY A N 1
ATOM 748 C CA . GLY A 1 99 ? -60.445 16.674 25.810 1.00 33.25 99 GLY A CA 1
ATOM 749 C C . GLY A 1 99 ? -61.185 17.367 24.649 1.00 33.25 99 GLY A C 1
ATOM 750 O O . GLY A 1 99 ? -62.043 18.197 24.920 1.00 33.25 99 GLY A O 1
ATOM 751 N N . GLY A 1 100 ? -60.867 17.025 23.389 1.00 33.94 100 GLY A N 1
ATOM 752 C CA . GLY A 1 100 ? -61.442 17.652 22.174 1.00 33.94 100 GLY A CA 1
ATOM 753 C C . GLY A 1 100 ? -60.885 19.061 21.857 1.00 33.94 100 GLY A C 1
ATOM 754 O O . GLY A 1 100 ? -60.301 19.692 22.728 1.00 33.94 100 GLY A O 1
ATOM 755 N N . GLU A 1 101 ? -60.974 19.611 20.638 1.00 33.25 101 GLU A N 1
ATOM 756 C CA . GLU A 1 101 ? -61.568 19.140 19.370 1.00 33.25 101 GLU A CA 1
ATOM 757 C C . GLU A 1 101 ? -60.779 19.719 18.161 1.00 33.25 101 GLU A C 1
ATOM 759 O O . GLU A 1 101 ? -60.234 20.819 18.237 1.00 33.25 101 GLU A O 1
ATOM 764 N N . THR A 1 102 ? -60.738 19.005 17.030 1.00 38.56 102 THR A N 1
ATOM 765 C CA . THR A 1 102 ? -60.487 19.558 15.671 1.00 38.56 102 THR A CA 1
ATOM 766 C C . THR A 1 102 ? -61.848 19.904 15.017 1.00 38.56 102 THR A C 1
ATOM 768 O O . THR A 1 102 ? -62.861 19.502 15.594 1.00 38.56 102 THR A O 1
ATOM 771 N N . PRO A 1 103 ? -61.981 20.570 13.836 1.00 47.66 103 PRO A N 1
ATOM 772 C CA . PRO A 1 103 ? -61.002 20.958 12.800 1.00 47.66 103 PRO A CA 1
ATOM 773 C C . PRO A 1 103 ? -61.074 22.503 12.517 1.00 47.66 103 PRO A C 1
ATOM 775 O O . PRO A 1 103 ? -61.407 23.243 13.434 1.00 47.66 103 PRO A O 1
ATOM 778 N N . ALA A 1 104 ? -60.765 23.133 11.366 1.00 32.59 104 ALA A N 1
ATOM 779 C CA . ALA A 1 104 ? -60.498 22.674 9.997 1.00 32.59 104 ALA A CA 1
ATOM 780 C C . ALA A 1 104 ? -59.707 23.681 9.126 1.00 32.59 104 ALA A C 1
ATOM 782 O O . ALA A 1 104 ? -59.734 24.889 9.357 1.00 32.59 104 ALA A O 1
ATOM 783 N N . GLU A 1 105 ? -59.122 23.140 8.055 1.00 44.31 105 GLU A N 1
ATOM 784 C CA . GLU A 1 105 ? -58.596 23.797 6.848 1.00 44.31 105 GLU A CA 1
ATOM 785 C C . GLU A 1 105 ? -59.493 24.923 6.285 1.00 44.31 105 GLU A C 1
ATOM 787 O O . GLU A 1 105 ? -60.704 24.7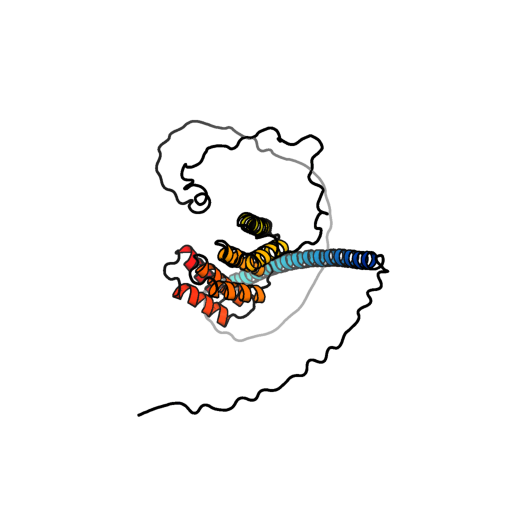29 6.149 1.00 44.31 105 GLU A O 1
ATOM 792 N N . ARG A 1 106 ? -58.911 26.051 5.837 1.00 32.47 106 ARG A N 1
ATOM 793 C CA . ARG A 1 106 ? -59.522 26.941 4.821 1.00 32.47 106 ARG A CA 1
ATOM 794 C C . ARG A 1 106 ? -58.490 27.785 4.051 1.00 32.47 106 ARG A C 1
ATOM 796 O O . ARG A 1 106 ? -57.867 28.685 4.600 1.00 32.47 106 ARG A O 1
ATOM 803 N N . LEU A 1 107 ? -58.441 27.553 2.741 1.00 35.47 107 LEU A N 1
ATOM 804 C CA . LEU A 1 107 ? -57.947 28.434 1.668 1.00 35.47 107 LEU A CA 1
ATOM 805 C C . LEU A 1 107 ? -59.127 28.670 0.686 1.00 35.47 107 LEU A C 1
ATOM 807 O O . LEU A 1 107 ? -60.114 27.933 0.797 1.00 35.47 107 LEU A O 1
ATOM 811 N N . PRO A 1 108 ? -59.064 29.547 -0.343 1.00 53.62 108 PRO A N 1
ATOM 812 C CA . PRO A 1 108 ? -58.255 30.762 -0.567 1.00 53.62 108 PRO A CA 1
ATOM 813 C C . PRO A 1 108 ? -59.109 31.996 -1.002 1.00 53.62 108 PRO A C 1
ATOM 815 O O . PRO A 1 108 ? -60.291 31.850 -1.298 1.00 53.62 108 PRO A O 1
ATOM 818 N N . GLN A 1 109 ? -58.494 33.188 -1.107 1.00 35.31 109 GLN A N 1
ATOM 819 C CA . GLN A 1 109 ? -58.741 34.280 -2.096 1.00 35.31 109 GLN A CA 1
ATOM 820 C C . GLN A 1 109 ? -57.858 35.484 -1.696 1.00 35.31 109 GLN A C 1
ATOM 822 O O . GLN A 1 109 ? -57.927 35.945 -0.563 1.00 35.31 109 GLN A O 1
ATOM 827 N N . GLU A 1 110 ? -56.827 35.864 -2.454 1.00 31.86 110 GLU A N 1
ATOM 828 C CA . GLU A 1 110 ? -56.829 36.547 -3.764 1.00 31.86 110 GLU A CA 1
ATOM 829 C C . GLU A 1 110 ? -57.101 38.061 -3.670 1.00 31.86 110 GLU A C 1
ATOM 831 O O . GLU A 1 110 ? -58.233 38.501 -3.492 1.00 31.86 110 GLU A O 1
ATOM 836 N N . ASN A 1 111 ? -56.052 38.862 -3.890 1.00 29.95 111 ASN A N 1
ATOM 837 C CA . ASN A 1 111 ? -56.179 40.141 -4.583 1.00 29.95 111 ASN A CA 1
ATOM 838 C C . ASN A 1 111 ? -54.887 40.438 -5.362 1.00 29.95 111 ASN A C 1
ATOM 840 O O . ASN A 1 111 ? -53.792 40.390 -4.803 1.00 29.95 111 ASN A O 1
ATOM 844 N N . GLN A 1 112 ? -55.023 40.735 -6.652 1.00 33.88 112 GLN A N 1
ATOM 845 C CA . GLN A 1 112 ? -53.925 41.098 -7.547 1.00 33.88 112 GLN A CA 1
ATOM 846 C C . GLN A 1 112 ? -53.879 42.622 -7.702 1.00 33.88 112 GLN A C 1
ATOM 848 O O . GLN A 1 112 ? -54.931 43.240 -7.851 1.00 33.88 112 GLN A O 1
ATOM 853 N N . SER A 1 113 ? -52.689 43.222 -7.786 1.00 33.47 113 SER A N 1
ATOM 854 C CA . SER A 1 113 ? -52.419 44.355 -8.695 1.00 33.47 113 SER A CA 1
ATOM 855 C C . SER A 1 113 ? -50.920 44.640 -8.787 1.00 33.47 113 SER A C 1
ATOM 857 O O . SER A 1 113 ? -50.209 44.637 -7.787 1.00 33.47 113 SER A O 1
ATOM 859 N N . GLN A 1 114 ? -50.455 44.857 -10.015 1.00 34.22 114 GLN A N 1
ATOM 860 C CA . GLN A 1 114 ? -49.050 44.999 -10.412 1.00 34.22 114 GLN A CA 1
ATOM 861 C C . GLN A 1 114 ? -48.626 46.475 -10.461 1.00 34.22 114 GLN A C 1
ATOM 863 O O . GLN A 1 114 ? -49.467 47.333 -10.723 1.00 34.22 114 GLN A O 1
ATOM 868 N N . THR A 1 115 ? -47.324 46.767 -10.341 1.00 31.86 115 THR A N 1
ATOM 869 C CA . THR A 1 115 ? -46.646 47.898 -11.018 1.00 31.86 115 THR A CA 1
ATOM 870 C C . THR A 1 115 ? -45.129 47.629 -11.097 1.00 31.86 115 THR A C 1
ATOM 872 O O . THR A 1 115 ? -44.516 47.238 -10.110 1.00 31.86 115 THR A O 1
ATOM 875 N N . GLU A 1 116 ? -44.542 47.860 -12.273 1.00 35.84 116 GLU A N 1
ATOM 876 C CA . GLU A 1 116 ? -43.111 47.787 -12.663 1.00 35.84 116 GLU A CA 1
ATOM 877 C C . GLU A 1 116 ? -42.654 49.196 -13.154 1.00 35.84 116 GLU A C 1
ATOM 879 O O . GLU A 1 116 ? -43.539 50.046 -13.315 1.00 35.84 116 GLU A O 1
ATOM 884 N N . PRO A 1 117 ? -41.388 49.484 -13.567 1.00 48.44 117 PRO A N 1
ATOM 885 C CA . PRO A 1 117 ? -40.062 48.910 -13.217 1.00 48.44 117 PRO A CA 1
ATOM 886 C C . PRO A 1 117 ? -38.876 49.940 -13.055 1.00 48.44 117 PRO A C 1
ATOM 888 O O . PRO A 1 117 ? -38.998 51.093 -13.455 1.00 48.44 117 PRO A O 1
ATOM 891 N N . ALA A 1 118 ? -37.684 49.445 -12.631 1.00 34.06 118 ALA A N 1
ATOM 892 C CA . ALA A 1 118 ? -36.290 49.870 -13.006 1.00 34.06 118 ALA A CA 1
ATOM 893 C C . ALA A 1 118 ? -35.689 51.256 -12.570 1.00 34.06 118 ALA A C 1
ATOM 895 O O . ALA A 1 118 ? -36.461 52.177 -12.310 1.00 34.06 118 ALA A O 1
ATOM 896 N N . PRO A 1 119 ? -34.336 51.509 -12.607 1.00 47.41 119 PRO A N 1
ATOM 897 C CA . PRO A 1 119 ? -33.112 50.646 -12.565 1.00 47.41 119 PRO A CA 1
ATOM 898 C C . PRO A 1 119 ? -31.919 51.168 -11.662 1.00 47.41 119 PRO A C 1
ATOM 900 O O . PRO A 1 119 ? -32.054 52.177 -10.977 1.00 47.41 119 PRO A O 1
ATOM 903 N N . SER A 1 120 ? -30.712 50.557 -11.793 1.00 34.62 120 SER A N 1
ATOM 904 C CA . SER A 1 120 ? -29.331 51.000 -11.377 1.00 34.62 120 SER A CA 1
ATOM 905 C C . SER A 1 120 ? -28.925 50.859 -9.881 1.00 34.62 120 SER A C 1
ATOM 907 O O . SER A 1 120 ? -29.803 50.803 -9.030 1.00 34.62 120 SER A O 1
ATOM 909 N N . ASP A 1 121 ? -27.645 50.722 -9.471 1.00 32.06 121 ASP A N 1
ATOM 910 C CA . ASP A 1 121 ? -26.340 50.890 -10.167 1.00 32.06 121 ASP A CA 1
ATOM 911 C C . ASP A 1 121 ? -25.190 50.008 -9.573 1.00 32.06 121 ASP A C 1
ATOM 913 O O . ASP A 1 121 ? -25.371 49.369 -8.536 1.00 32.06 121 ASP A O 1
ATOM 917 N N . GLN A 1 122 ? -24.005 49.982 -10.208 1.00 36.72 122 GLN A N 1
ATOM 918 C CA . GLN A 1 122 ? -22.777 49.280 -9.769 1.00 36.72 122 GLN A CA 1
ATOM 919 C C . GLN A 1 122 ? -21.699 50.231 -9.196 1.00 36.72 122 GLN A C 1
ATOM 921 O O . GLN A 1 122 ? -21.448 51.295 -9.752 1.00 36.72 122 GLN A O 1
ATOM 926 N N . THR A 1 123 ? -20.947 49.792 -8.177 1.00 36.50 123 THR A N 1
ATOM 927 C CA . THR A 1 123 ? -19.667 50.405 -7.733 1.00 36.50 123 THR A CA 1
ATOM 928 C C . THR A 1 123 ? -18.685 49.285 -7.356 1.00 36.50 123 THR A C 1
ATOM 930 O O . THR A 1 123 ? -18.960 48.538 -6.422 1.00 36.50 123 THR A O 1
ATOM 933 N N . VAL A 1 124 ? -17.672 48.956 -8.167 1.00 33.41 124 VAL A N 1
ATOM 934 C CA . VAL A 1 124 ? -16.355 49.627 -8.301 1.00 33.41 124 VAL A CA 1
ATOM 935 C C . VAL A 1 124 ? -15.516 49.552 -7.016 1.00 33.41 124 VAL A C 1
ATOM 937 O O . VAL A 1 124 ? -15.843 50.178 -6.013 1.00 33.41 124 VAL A O 1
ATOM 940 N N . ILE A 1 125 ? -14.401 48.815 -7.096 1.00 35.50 125 ILE A N 1
ATOM 941 C CA . ILE A 1 125 ? -13.280 48.814 -6.143 1.00 35.50 125 ILE A CA 1
ATOM 942 C C . ILE A 1 125 ? -12.072 49.414 -6.873 1.00 35.50 125 ILE A C 1
ATOM 944 O O . ILE A 1 125 ? -11.833 49.061 -8.027 1.0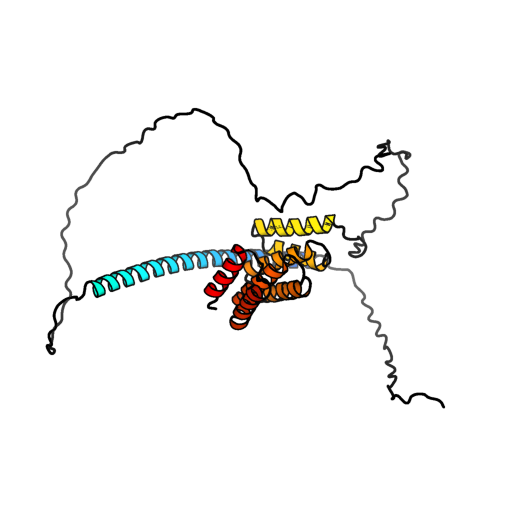0 35.50 125 ILE A O 1
ATOM 948 N N . ASP A 1 126 ? -11.325 50.290 -6.202 1.00 32.91 126 ASP A N 1
ATOM 949 C CA . ASP A 1 126 ? -10.117 50.951 -6.721 1.00 32.91 126 ASP A CA 1
ATOM 950 C C . ASP A 1 126 ? -8.895 50.549 -5.854 1.00 32.91 126 ASP A C 1
ATOM 952 O O . ASP A 1 126 ? -9.063 50.381 -4.640 1.00 32.91 126 ASP A O 1
ATOM 956 N N . PRO A 1 127 ? -7.691 50.326 -6.421 1.00 46.84 127 PRO A N 1
ATOM 957 C CA . PRO A 1 127 ? -6.561 49.731 -5.706 1.00 46.84 127 PRO A CA 1
ATOM 958 C C . PRO A 1 127 ? -5.528 50.768 -5.237 1.00 46.84 127 PRO A C 1
ATOM 960 O O . PRO A 1 127 ? -5.377 51.830 -5.836 1.00 46.84 127 PRO A O 1
ATOM 963 N N . LEU A 1 128 ? -4.713 50.413 -4.237 1.00 32.41 128 LEU A N 1
ATOM 964 C CA . LEU A 1 128 ? -3.507 51.172 -3.896 1.00 32.41 128 LEU A CA 1
ATOM 965 C C . LEU A 1 128 ? -2.343 50.238 -3.514 1.00 32.41 128 LEU A C 1
ATOM 967 O O . LEU A 1 128 ? -2.454 49.447 -2.583 1.00 32.41 128 LEU A O 1
ATOM 971 N N . VAL A 1 129 ? -1.265 50.328 -4.303 1.00 34.34 129 VAL A N 1
ATOM 972 C CA . VAL A 1 129 ? 0.139 50.577 -3.896 1.00 34.34 129 VAL A CA 1
ATOM 973 C C . VAL A 1 129 ? 0.491 50.180 -2.444 1.00 34.34 129 VAL A C 1
ATOM 975 O O . VAL A 1 129 ? -0.113 50.691 -1.510 1.00 34.34 129 VAL A O 1
ATOM 978 N N . GLY A 1 130 ? 1.484 49.338 -2.147 1.00 32.47 130 GLY A N 1
ATOM 979 C CA . GLY A 1 130 ? 2.716 49.045 -2.885 1.00 32.47 130 GLY A CA 1
ATOM 980 C C . GLY A 1 130 ? 3.902 49.676 -2.149 1.00 32.47 130 GLY A C 1
ATOM 981 O O . GLY A 1 130 ? 4.150 50.864 -2.315 1.00 32.47 130 GLY A O 1
ATOM 982 N N . ASP A 1 131 ? 4.616 48.890 -1.344 1.00 34.62 131 ASP A N 1
ATOM 983 C CA . ASP A 1 131 ? 5.865 49.309 -0.701 1.00 34.62 131 ASP A CA 1
ATOM 984 C C . ASP A 1 131 ? 6.866 48.147 -0.685 1.00 34.62 131 ASP A C 1
ATOM 986 O O . ASP A 1 131 ? 6.474 46.977 -0.624 1.00 34.62 131 ASP A O 1
ATOM 990 N N . SER A 1 132 ? 8.148 48.474 -0.811 1.00 37.25 132 SER A N 1
ATOM 991 C CA . SER A 1 132 ? 9.237 47.520 -1.007 1.00 37.25 132 SER A CA 1
ATOM 992 C C . SER A 1 132 ? 10.559 48.119 -0.535 1.00 37.25 132 SER A C 1
ATOM 994 O O . SER A 1 132 ? 11.109 48.962 -1.234 1.00 37.25 132 SER A O 1
ATOM 996 N N . ASP A 1 133 ? 11.054 47.656 0.612 1.00 34.34 133 ASP A N 1
ATOM 997 C CA . ASP A 1 133 ? 12.412 47.822 1.163 1.00 34.34 133 ASP A CA 1
ATOM 998 C C . ASP A 1 133 ? 12.462 47.001 2.481 1.00 34.34 133 ASP A C 1
ATOM 1000 O O . ASP A 1 133 ? 11.427 46.829 3.120 1.00 34.34 133 ASP A O 1
ATOM 1004 N N . ILE A 1 134 ? 13.565 46.458 3.008 1.00 33.75 134 ILE A N 1
ATOM 1005 C CA . ILE A 1 134 ? 14.879 46.077 2.465 1.00 33.75 134 ILE A CA 1
ATOM 1006 C C . ILE A 1 134 ? 15.440 44.955 3.379 1.00 33.75 134 ILE A C 1
ATOM 1008 O O . ILE A 1 134 ? 15.023 44.814 4.526 1.00 33.75 134 ILE A O 1
ATOM 1012 N N . MET A 1 135 ? 16.389 44.177 2.853 1.00 38.62 135 MET A N 1
ATOM 1013 C CA . MET A 1 135 ? 17.203 43.134 3.508 1.00 38.62 135 MET A CA 1
ATOM 1014 C C . MET A 1 135 ? 17.528 43.313 5.011 1.00 38.62 135 MET A C 1
ATOM 1016 O O . MET A 1 135 ? 18.033 44.360 5.411 1.00 38.62 135 MET A O 1
ATOM 1020 N N . ASP A 1 136 ? 17.491 42.209 5.767 1.00 31.94 136 ASP A N 1
ATOM 1021 C CA . ASP A 1 136 ? 18.600 41.841 6.665 1.00 31.94 136 ASP A CA 1
ATOM 1022 C C . ASP A 1 136 ? 18.778 40.313 6.671 1.00 31.94 136 ASP A C 1
ATOM 1024 O O . ASP A 1 136 ? 17.810 39.568 6.503 1.00 31.94 136 ASP A O 1
ATOM 1028 N N . GLY A 1 137 ? 20.016 39.843 6.807 1.00 36.62 137 GLY A N 1
ATOM 1029 C CA . GLY A 1 137 ? 20.369 38.430 6.723 1.00 36.62 137 GLY A CA 1
ATOM 1030 C C . GLY A 1 137 ? 21.153 37.971 7.944 1.00 36.62 137 GLY A C 1
ATOM 1031 O O . GLY A 1 137 ? 22.221 38.504 8.230 1.00 36.62 137 GLY A O 1
ATOM 1032 N N . SER A 1 138 ? 20.666 36.927 8.616 1.00 34.44 138 SER A N 1
ATOM 1033 C CA . SER A 1 138 ? 21.492 36.133 9.524 1.00 34.44 138 SER A CA 1
ATOM 1034 C C . SER A 1 138 ? 21.047 34.671 9.547 1.00 34.44 138 SER A C 1
ATOM 1036 O O . SER A 1 138 ? 19.882 34.345 9.756 1.00 34.44 138 SER A O 1
ATOM 1038 N N . GLU A 1 139 ? 22.026 33.816 9.303 1.00 41.16 139 GLU A N 1
ATOM 1039 C CA . GLU A 1 139 ? 22.009 32.359 9.220 1.00 41.16 139 GLU A CA 1
ATOM 1040 C C . GLU A 1 139 ? 21.971 31.703 10.613 1.00 41.16 139 GLU A C 1
ATOM 1042 O O . GLU A 1 139 ? 22.878 31.965 11.394 1.00 41.16 139 GLU A O 1
ATOM 1047 N N . ILE A 1 140 ? 20.965 30.850 10.889 1.00 34.38 140 ILE A N 1
ATOM 1048 C CA . ILE A 1 140 ? 20.943 29.607 11.719 1.00 34.38 140 ILE A CA 1
ATOM 1049 C C . ILE A 1 140 ? 19.627 28.880 11.323 1.00 34.38 140 ILE A C 1
ATOM 1051 O O . ILE A 1 140 ? 18.604 29.552 11.241 1.00 34.38 140 ILE A O 1
ATOM 1055 N N . GLY A 1 141 ? 19.496 27.569 11.080 1.00 30.12 141 GLY A N 1
ATOM 1056 C CA . GLY A 1 141 ? 20.417 26.421 11.098 1.00 30.12 141 GLY A CA 1
ATOM 1057 C C . GLY A 1 141 ? 19.629 25.131 11.436 1.00 30.12 141 GLY A C 1
ATOM 1058 O O . GLY A 1 141 ? 18.833 25.164 12.370 1.00 30.12 141 GLY A O 1
ATOM 1059 N N . GLY A 1 142 ? 19.846 24.030 10.699 1.00 31.17 142 GLY A N 1
ATOM 1060 C CA . GLY A 1 142 ? 19.152 22.728 10.843 1.00 31.17 142 GLY A CA 1
ATOM 1061 C C . GLY A 1 142 ? 17.821 22.647 10.069 1.00 31.17 142 GLY A C 1
ATOM 1062 O O . GLY A 1 142 ? 16.903 23.399 10.376 1.00 31.17 142 GLY A O 1
ATOM 1063 N N . GLU A 1 143 ? 17.628 21.905 8.971 1.00 39.78 143 GLU A N 1
ATOM 1064 C CA . GLU A 1 143 ? 18.037 20.544 8.548 1.00 39.78 143 GLU A CA 1
ATOM 1065 C C . GLU A 1 143 ? 17.104 19.424 9.058 1.00 39.78 143 GLU A C 1
ATOM 1067 O O . GLU A 1 143 ? 17.108 19.096 10.235 1.00 39.78 143 GLU A O 1
ATOM 1072 N N . ASP A 1 144 ? 16.274 18.889 8.147 1.00 41.28 144 ASP A N 1
ATOM 1073 C CA . ASP A 1 144 ? 15.660 17.543 8.195 1.00 41.28 144 ASP A CA 1
ATOM 1074 C C . ASP A 1 144 ? 14.944 17.234 6.853 1.00 41.28 144 ASP A C 1
ATOM 1076 O O . ASP A 1 144 ? 13.757 16.927 6.776 1.00 41.28 144 ASP A O 1
ATOM 1080 N N . ASN A 1 145 ? 15.695 17.345 5.751 1.00 42.47 145 ASN A N 1
ATOM 1081 C CA . ASN A 1 145 ? 15.345 16.758 4.449 1.00 42.47 145 ASN A CA 1
ATOM 1082 C C . ASN A 1 145 ? 16.372 15.652 4.154 1.00 42.47 145 ASN A C 1
ATOM 1084 O O . ASN A 1 145 ? 17.256 15.822 3.318 1.00 42.47 145 ASN A O 1
ATOM 1088 N N . LEU A 1 146 ? 16.296 14.540 4.889 1.00 50.78 146 LEU A N 1
ATOM 1089 C CA . LEU A 1 146 ? 17.097 13.345 4.612 1.00 50.78 146 LEU A CA 1
ATOM 1090 C C . LEU A 1 146 ? 16.256 12.290 3.876 1.00 50.78 146 LEU A C 1
ATOM 1092 O O . LEU A 1 146 ? 15.054 12.175 4.103 1.00 50.78 146 LEU A O 1
ATOM 1096 N N . TYR A 1 147 ? 16.941 11.486 3.055 1.00 48.22 147 TYR A N 1
ATOM 1097 C CA . TYR A 1 147 ? 16.428 10.339 2.284 1.00 48.22 147 TYR A CA 1
ATOM 1098 C C . TYR A 1 147 ? 15.662 10.646 0.984 1.00 48.22 147 TYR A C 1
ATOM 1100 O O . TYR A 1 147 ? 14.547 10.173 0.777 1.00 48.22 147 TYR A O 1
ATOM 1108 N N . ALA A 1 148 ? 16.329 11.339 0.050 1.00 47.59 148 ALA A N 1
ATOM 1109 C CA . ALA A 1 148 ? 16.034 11.206 -1.390 1.00 47.59 148 ALA A CA 1
ATOM 1110 C C . ALA A 1 148 ? 17.240 11.411 -2.343 1.00 47.59 148 ALA A C 1
ATOM 1112 O O . ALA A 1 148 ? 17.141 11.032 -3.506 1.00 47.59 148 ALA A O 1
ATOM 1113 N N . SER A 1 149 ? 18.366 11.990 -1.899 1.00 40.78 149 SER A N 1
ATOM 1114 C CA . SER A 1 149 ? 19.495 12.365 -2.781 1.00 40.78 149 SER A CA 1
ATOM 1115 C C . SER A 1 149 ? 20.795 11.571 -2.597 1.00 40.78 149 SER A C 1
ATOM 1117 O O . SER A 1 149 ? 21.579 11.460 -3.538 1.00 40.78 149 SER A O 1
ATOM 1119 N N . ASP A 1 150 ? 21.044 11.005 -1.415 1.00 37.00 150 ASP A N 1
ATOM 1120 C CA . ASP A 1 150 ? 22.429 10.729 -0.986 1.00 37.00 150 ASP A CA 1
ATOM 1121 C C . ASP A 1 150 ? 22.925 9.299 -1.274 1.00 37.00 150 ASP A C 1
ATOM 1123 O O . ASP A 1 150 ? 24.027 8.928 -0.878 1.00 37.00 150 ASP A O 1
ATOM 1127 N N . VAL A 1 151 ? 22.150 8.495 -2.010 1.00 45.03 151 VAL A N 1
ATOM 1128 C CA . VAL A 1 151 ? 22.562 7.146 -2.461 1.00 45.03 151 VAL A CA 1
ATOM 1129 C C . VAL A 1 151 ? 23.461 7.203 -3.712 1.00 45.03 151 VAL A C 1
ATOM 1131 O O . VAL A 1 151 ? 24.126 6.228 -4.041 1.00 45.03 151 VAL A O 1
ATOM 1134 N N . PHE A 1 152 ? 23.553 8.355 -4.389 1.00 46.50 152 PHE A N 1
ATOM 1135 C CA . PHE A 1 152 ? 24.277 8.502 -5.663 1.00 46.50 152 PHE A CA 1
ATOM 1136 C C . PHE A 1 152 ? 25.649 9.203 -5.565 1.00 46.50 152 PHE A C 1
ATOM 1138 O O . PHE A 1 152 ? 26.209 9.576 -6.595 1.00 46.50 152 PHE A O 1
ATOM 1145 N N . ALA A 1 153 ? 26.205 9.417 -4.361 1.00 44.47 153 ALA A N 1
ATOM 1146 C CA . ALA A 1 153 ? 27.349 10.326 -4.173 1.00 44.47 153 ALA A CA 1
ATOM 1147 C C . ALA A 1 153 ? 28.466 9.856 -3.206 1.00 44.47 153 ALA A C 1
ATOM 1149 O O . ALA A 1 153 ? 28.961 10.667 -2.426 1.00 44.47 153 ALA A O 1
ATOM 1150 N N . GLN A 1 154 ? 28.894 8.587 -3.276 1.00 36.00 154 GLN A N 1
ATOM 1151 C CA . GLN A 1 154 ? 30.181 8.040 -2.770 1.00 36.00 154 GLN A CA 1
ATOM 1152 C C . GLN A 1 154 ? 30.240 6.530 -3.111 1.00 36.00 154 GLN A C 1
ATOM 1154 O O . GLN A 1 154 ? 29.222 5.863 -2.986 1.00 36.00 154 GLN A O 1
ATOM 1159 N N . GLU A 1 155 ? 31.323 5.888 -3.565 1.00 36.16 155 GLU A N 1
ATOM 1160 C CA . GLU A 1 155 ? 32.678 6.308 -3.956 1.00 36.16 155 GLU A CA 1
ATOM 1161 C C . GLU A 1 155 ? 33.030 5.630 -5.298 1.00 36.16 155 GLU A C 1
ATOM 1163 O O . GLU A 1 155 ? 33.108 4.404 -5.363 1.00 36.16 155 GLU A O 1
ATOM 1168 N N . GLN A 1 156 ? 33.315 6.392 -6.361 1.00 36.06 156 GLN A N 1
ATOM 1169 C CA . GLN A 1 156 ? 34.132 5.866 -7.462 1.00 36.06 156 GLN A CA 1
ATOM 1170 C C . GLN A 1 156 ? 35.591 6.157 -7.126 1.00 36.06 156 GLN A C 1
ATOM 1172 O O . GLN A 1 156 ? 36.060 7.285 -7.267 1.00 36.06 156 GLN A O 1
ATOM 1177 N N . THR A 1 157 ? 36.300 5.140 -6.637 1.00 34.66 157 THR A N 1
ATOM 1178 C CA . THR A 1 157 ? 37.750 5.206 -6.441 1.00 34.66 157 THR A CA 1
ATOM 1179 C C . THR A 1 157 ? 38.435 5.498 -7.770 1.00 34.66 157 THR A C 1
ATOM 1181 O O . THR A 1 157 ? 38.268 4.739 -8.723 1.00 34.66 157 THR A O 1
ATOM 1184 N N . GLU A 1 158 ? 39.221 6.574 -7.818 1.00 47.59 158 GLU A N 1
ATOM 1185 C CA . GLU A 1 158 ? 40.009 6.987 -8.981 1.00 47.59 158 GLU A CA 1
ATOM 1186 C C . GLU A 1 158 ? 41.076 5.936 -9.337 1.00 47.59 158 GLU A C 1
ATOM 1188 O O . GLU A 1 158 ? 42.226 6.014 -8.897 1.00 47.59 158 GLU A O 1
ATOM 1193 N N . GLN A 1 159 ? 40.713 4.950 -10.156 1.00 43.94 159 GLN A N 1
ATOM 1194 C CA . GLN A 1 159 ? 41.676 4.081 -10.819 1.00 43.94 159 GLN A CA 1
ATOM 1195 C C . GLN A 1 159 ? 41.147 3.610 -12.178 1.00 43.94 159 GLN A C 1
ATOM 1197 O O . GLN A 1 159 ? 39.963 3.334 -12.333 1.00 43.94 159 GLN A O 1
ATOM 1202 N N . ASP A 1 160 ? 42.053 3.583 -13.156 1.00 39.62 160 ASP A N 1
ATOM 1203 C CA . ASP A 1 160 ? 41.833 3.237 -14.566 1.00 39.62 160 ASP A CA 1
ATOM 1204 C C . ASP A 1 160 ? 40.945 4.207 -15.374 1.00 39.62 160 ASP A C 1
ATOM 1206 O O . ASP A 1 160 ? 40.153 3.828 -16.233 1.00 39.62 160 ASP A O 1
ATOM 1210 N N . ALA A 1 161 ? 41.199 5.508 -15.188 1.00 44.44 161 ALA A N 1
ATOM 1211 C CA . ALA A 1 161 ? 40.930 6.529 -16.203 1.00 44.44 161 ALA A CA 1
ATOM 1212 C C . ALA A 1 161 ? 42.046 6.562 -17.274 1.00 44.44 161 ALA A C 1
ATOM 1214 O O . ALA A 1 161 ? 42.696 7.589 -17.468 1.00 44.44 161 ALA A O 1
ATOM 1215 N N . ASP A 1 162 ? 42.263 5.440 -17.965 1.00 46.34 162 ASP A N 1
ATOM 1216 C CA . ASP A 1 162 ? 43.120 5.349 -19.153 1.00 46.34 162 ASP A CA 1
ATOM 1217 C C . ASP A 1 162 ? 42.388 4.575 -20.270 1.00 46.34 162 ASP A C 1
ATOM 1219 O O . ASP A 1 162 ? 41.872 3.481 -20.061 1.00 46.34 162 ASP A O 1
ATOM 1223 N N . ASP A 1 163 ? 42.386 5.160 -21.471 1.00 47.91 163 ASP A N 1
ATOM 1224 C CA . ASP A 1 163 ? 41.982 4.560 -22.756 1.00 47.91 163 ASP A CA 1
ATOM 1225 C C . ASP A 1 163 ? 40.481 4.299 -23.054 1.00 47.91 163 ASP A C 1
ATOM 1227 O O . ASP A 1 163 ? 40.081 3.214 -23.473 1.00 47.91 163 ASP A O 1
ATOM 1231 N N . VAL A 1 164 ? 39.648 5.354 -23.034 1.00 52.00 164 VAL A N 1
ATOM 1232 C CA . VAL A 1 164 ? 38.484 5.427 -23.953 1.00 52.00 164 VAL A CA 1
ATOM 1233 C C . VAL A 1 164 ? 38.905 6.137 -25.243 1.00 52.00 164 VAL A C 1
ATOM 1235 O O . VAL A 1 164 ? 38.601 7.309 -25.481 1.00 52.00 164 VAL A O 1
ATOM 1238 N N . VAL A 1 165 ? 39.631 5.417 -26.101 1.00 46.69 165 VAL A N 1
ATOM 1239 C CA . VAL A 1 165 ? 39.922 5.868 -27.467 1.00 46.69 165 VAL A CA 1
ATOM 1240 C C . VAL A 1 165 ? 38.660 5.749 -28.320 1.00 46.69 165 VAL A C 1
ATOM 1242 O O . VAL A 1 165 ? 38.303 4.684 -28.819 1.00 46.69 165 VAL A O 1
ATOM 1245 N N . LEU A 1 166 ? 38.011 6.892 -28.559 1.00 47.88 166 LEU A N 1
ATOM 1246 C CA . LEU A 1 166 ? 37.073 7.068 -29.672 1.00 47.88 166 LEU A CA 1
ATOM 1247 C C . LEU A 1 166 ? 37.855 7.147 -30.993 1.00 47.88 166 LEU A C 1
ATOM 1249 O O . LEU A 1 166 ? 37.943 8.195 -31.638 1.00 47.88 166 LEU A O 1
ATOM 1253 N N . GLY A 1 167 ? 38.469 6.028 -31.372 1.00 48.53 167 GLY A N 1
ATOM 1254 C CA . GLY A 1 167 ? 39.074 5.856 -32.685 1.00 48.53 167 GLY A CA 1
ATOM 1255 C C . GLY A 1 167 ? 38.002 5.814 -33.782 1.00 48.53 167 GLY A C 1
ATOM 1256 O O . GLY A 1 167 ? 36.867 5.404 -33.523 1.00 48.53 167 GLY A O 1
ATOM 1257 N N . PRO A 1 168 ? 38.325 6.210 -35.028 1.00 48.94 168 PRO A N 1
ATOM 1258 C CA . PRO A 1 168 ? 37.492 5.824 -36.162 1.00 48.94 168 PRO A CA 1
ATOM 1259 C C . PRO A 1 168 ? 37.424 4.286 -36.222 1.00 48.94 168 PRO A C 1
ATOM 1261 O O . PRO A 1 168 ? 38.408 3.635 -35.868 1.00 48.94 168 PRO A O 1
ATOM 1264 N N . PRO A 1 169 ? 36.307 3.685 -36.666 1.00 53.84 169 PRO A N 1
ATOM 1265 C CA . PRO A 1 169 ? 36.187 2.233 -36.706 1.00 53.84 169 PRO A CA 1
ATOM 1266 C C . PRO A 1 169 ? 37.265 1.642 -37.622 1.00 53.84 169 PRO A C 1
ATOM 1268 O O . PRO A 1 169 ? 37.236 1.850 -38.836 1.00 53.84 169 PRO A O 1
ATOM 1271 N N . GLU A 1 170 ? 38.208 0.893 -37.044 1.00 53.81 170 GLU A N 1
ATOM 1272 C CA . GLU A 1 170 ? 39.233 0.150 -37.783 1.00 53.81 170 GLU A CA 1
ATOM 1273 C C . GLU A 1 170 ? 38.623 -1.112 -38.415 1.00 53.81 170 GLU A C 1
ATOM 1275 O O . GLU A 1 170 ? 38.887 -2.247 -38.026 1.00 53.81 170 GLU A O 1
ATOM 1280 N N . GLY A 1 171 ? 37.770 -0.892 -39.413 1.00 56.00 171 GLY A N 1
ATOM 1281 C CA . GLY A 1 171 ? 37.221 -1.914 -40.292 1.00 56.00 171 GLY A CA 1
ATOM 1282 C C . GLY A 1 171 ? 37.183 -1.397 -41.726 1.00 56.00 171 GLY A C 1
ATOM 1283 O O . GLY A 1 171 ? 36.900 -0.221 -41.965 1.00 56.00 171 GLY A O 1
ATOM 1284 N N . GLU A 1 172 ? 37.460 -2.265 -42.701 1.00 56.59 172 GLU A N 1
ATOM 1285 C CA . GLU A 1 172 ? 37.236 -1.907 -44.100 1.00 56.59 172 GLU A CA 1
ATOM 1286 C C . GLU A 1 172 ? 35.746 -1.613 -44.325 1.00 56.59 172 GLU A C 1
ATOM 1288 O O . GLU A 1 172 ? 34.865 -2.349 -43.871 1.00 56.59 172 GLU A O 1
ATOM 1293 N N . LEU A 1 173 ? 35.449 -0.539 -45.063 1.00 45.97 173 LEU A N 1
ATOM 1294 C CA . LEU A 1 173 ? 34.084 -0.191 -45.458 1.00 45.97 173 LEU A CA 1
ATOM 1295 C C . LEU A 1 173 ? 33.515 -1.286 -46.377 1.00 45.97 173 LEU A C 1
ATOM 1297 O O . LEU A 1 173 ? 33.699 -1.253 -47.592 1.00 45.97 173 LEU A O 1
ATOM 1301 N N . GLY A 1 174 ? 32.831 -2.259 -45.776 1.00 53.88 174 GLY A N 1
ATOM 1302 C CA . GLY A 1 174 ? 32.287 -3.439 -46.450 1.00 53.88 174 GLY A CA 1
ATOM 1303 C C . GLY A 1 174 ? 32.475 -4.755 -45.688 1.00 53.88 174 GLY A C 1
ATOM 1304 O O . GLY A 1 174 ? 31.829 -5.735 -46.045 1.00 53.88 174 GLY A O 1
ATOM 1305 N N . SER A 1 175 ? 33.294 -4.795 -44.630 1.00 54.81 175 SER A N 1
ATOM 1306 C CA . SER A 1 175 ? 33.496 -5.991 -43.802 1.00 54.81 175 SER A CA 1
ATOM 1307 C C . SER A 1 175 ? 32.649 -5.980 -42.525 1.00 54.81 175 SER A C 1
ATOM 1309 O O . SER A 1 175 ? 33.169 -6.121 -41.419 1.00 54.81 175 SER A O 1
ATOM 1311 N N . THR A 1 176 ? 31.325 -5.866 -42.662 1.00 53.84 176 THR A N 1
ATOM 1312 C CA . THR A 1 176 ? 30.452 -6.484 -41.652 1.00 53.84 176 THR A CA 1
ATOM 1313 C C . THR A 1 176 ? 30.727 -7.993 -41.680 1.00 53.84 176 THR A C 1
ATOM 1315 O O . THR A 1 176 ? 30.714 -8.555 -42.784 1.00 53.84 176 THR A O 1
ATOM 1318 N N . PRO A 1 177 ? 30.968 -8.674 -40.540 1.00 61.84 177 PRO A N 1
ATOM 1319 C CA . PRO A 1 177 ? 30.979 -10.137 -40.528 1.00 61.84 177 PRO A CA 1
ATOM 1320 C C . PRO A 1 177 ? 29.669 -10.653 -41.147 1.00 61.84 177 PRO A C 1
ATOM 1322 O O . PRO A 1 177 ? 28.657 -9.946 -41.072 1.00 61.84 177 PRO A O 1
ATOM 1325 N N . PRO A 1 178 ? 29.668 -11.830 -41.805 1.00 63.47 178 PRO A N 1
ATOM 1326 C CA . PRO A 1 178 ? 28.455 -12.359 -42.414 1.00 63.47 178 PRO A CA 1
ATOM 1327 C C . PRO A 1 178 ? 27.376 -12.404 -41.341 1.00 63.47 178 PRO A C 1
ATOM 1329 O O . PRO A 1 178 ? 27.567 -13.061 -40.322 1.00 63.47 178 PRO A O 1
ATOM 1332 N N . SER A 1 179 ? 26.296 -11.654 -41.561 1.00 62.75 179 SER A N 1
ATOM 1333 C CA . SER A 1 179 ? 25.222 -11.507 -40.590 1.00 62.75 179 SER A CA 1
ATOM 1334 C C . SER A 1 179 ? 24.741 -12.893 -40.183 1.00 62.75 179 SER A C 1
ATOM 1336 O O . SER A 1 179 ? 24.122 -13.587 -41.001 1.00 62.75 179 SER A O 1
ATOM 1338 N N . GLU A 1 180 ? 25.009 -13.285 -38.935 1.00 67.56 180 GLU A N 1
ATOM 1339 C CA . GLU A 1 180 ? 24.213 -14.339 -38.327 1.00 67.56 180 GLU A CA 1
ATOM 1340 C C . GLU A 1 180 ? 22.749 -13.924 -38.497 1.00 67.56 180 GLU A C 1
ATOM 1342 O O . GLU A 1 180 ? 22.431 -12.729 -38.395 1.00 67.56 180 GLU A O 1
ATOM 1347 N N . PRO A 1 181 ? 21.864 -14.860 -38.879 1.00 71.31 181 PRO A N 1
ATOM 1348 C CA . PRO A 1 181 ? 20.453 -14.538 -38.961 1.00 71.31 181 PRO A CA 1
ATOM 1349 C C . PRO A 1 181 ? 20.047 -13.988 -37.596 1.00 71.31 181 PRO A C 1
ATOM 1351 O O . PRO A 1 181 ? 20.273 -14.661 -36.595 1.00 71.31 181 PRO A O 1
ATOM 1354 N N . LEU A 1 182 ? 19.509 -12.761 -37.572 1.00 63.16 182 LEU A N 1
ATOM 1355 C CA . LEU A 1 182 ? 19.002 -12.142 -36.348 1.00 63.16 182 LEU A CA 1
ATOM 1356 C C . LEU A 1 182 ? 18.131 -13.170 -35.636 1.00 63.16 182 LEU A C 1
ATOM 1358 O O . LEU A 1 182 ? 17.134 -13.619 -36.210 1.00 63.16 182 LEU A O 1
ATOM 1362 N N . ASP A 1 183 ? 18.541 -13.568 -34.435 1.00 64.88 183 ASP A N 1
ATOM 1363 C CA . ASP A 1 183 ? 17.761 -14.517 -33.666 1.00 64.88 183 ASP A CA 1
ATOM 1364 C C . ASP A 1 183 ? 16.507 -13.793 -33.179 1.00 64.88 183 ASP A C 1
ATOM 1366 O O . ASP A 1 183 ? 16.550 -12.918 -32.318 1.00 64.88 183 ASP A O 1
ATOM 1370 N N . LEU A 1 184 ? 15.389 -14.095 -33.838 1.00 70.44 184 LEU A N 1
ATOM 1371 C CA . LEU A 1 184 ? 14.073 -13.570 -33.493 1.00 70.44 184 LEU A CA 1
ATOM 1372 C C . LEU A 1 184 ? 13.368 -14.459 -32.459 1.00 70.44 184 LEU A C 1
ATOM 1374 O O . LEU A 1 184 ? 12.195 -14.223 -32.164 1.00 70.44 184 LEU A O 1
ATOM 1378 N N . SER A 1 185 ? 14.040 -15.488 -31.924 1.00 68.62 185 SER A N 1
ATOM 1379 C CA . SER A 1 185 ? 13.574 -16.155 -30.717 1.00 68.62 185 SER A CA 1
ATOM 1380 C C . SER A 1 185 ? 13.882 -15.264 -29.514 1.00 68.62 185 SER A C 1
ATOM 1382 O O . SER A 1 185 ? 15.019 -15.095 -29.087 1.00 68.62 185 SER A O 1
ATOM 1384 N N . PHE A 1 186 ? 12.830 -14.635 -28.993 1.00 66.12 186 PHE A N 1
ATOM 1385 C CA . PHE A 1 186 ? 12.876 -14.010 -27.682 1.00 66.12 186 PHE A CA 1
ATOM 1386 C C . PHE A 1 186 ? 12.876 -15.125 -26.636 1.00 66.12 186 PHE A C 1
ATOM 1388 O O . PHE A 1 186 ? 11.833 -15.725 -26.367 1.00 66.12 186 PHE A O 1
ATOM 1395 N N . ASP A 1 187 ? 14.055 -15.424 -26.100 1.00 67.69 187 ASP A N 1
ATOM 1396 C CA . ASP A 1 187 ? 14.209 -16.220 -24.889 1.00 67.69 187 ASP A CA 1
ATOM 1397 C C . ASP A 1 187 ? 14.186 -15.258 -23.683 1.00 67.69 187 ASP A C 1
ATOM 1399 O O . ASP A 1 187 ? 15.138 -14.488 -23.511 1.00 67.69 187 ASP A O 1
ATOM 1403 N N . PRO A 1 188 ? 13.101 -15.237 -22.879 1.00 59.81 188 PRO A N 1
ATOM 1404 C CA . PRO A 1 188 ? 12.984 -14.338 -21.732 1.00 59.81 188 PRO A CA 1
ATOM 1405 C C . PRO A 1 188 ? 14.024 -14.622 -20.641 1.00 59.81 188 PRO A C 1
ATOM 1407 O O . PRO A 1 188 ? 14.303 -13.729 -19.849 1.00 59.81 188 PRO A O 1
ATOM 1410 N N . ASP A 1 189 ? 14.614 -15.823 -20.617 1.00 63.75 189 ASP A N 1
ATOM 1411 C CA . ASP A 1 189 ? 15.602 -16.233 -19.615 1.00 63.75 189 ASP A CA 1
ATOM 1412 C C . ASP A 1 189 ? 17.054 -15.962 -20.077 1.00 63.75 189 ASP A C 1
ATOM 1414 O O . ASP A 1 189 ? 18.000 -16.121 -19.300 1.00 63.75 189 ASP A O 1
ATOM 1418 N N . ALA A 1 190 ? 17.265 -15.566 -21.342 1.00 65.06 190 ALA A N 1
ATOM 1419 C CA . ALA A 1 190 ? 18.598 -15.402 -21.937 1.00 65.06 190 ALA A CA 1
ATOM 1420 C C . ALA A 1 190 ? 19.236 -14.018 -21.727 1.00 65.06 190 ALA A C 1
ATOM 1422 O O . ALA A 1 190 ? 20.436 -13.862 -21.967 1.00 65.06 190 ALA A O 1
ATOM 1423 N N . ILE A 1 191 ? 18.460 -13.019 -21.298 1.00 62.28 191 ILE A N 1
ATOM 1424 C CA . ILE A 1 191 ? 18.956 -11.679 -20.966 1.00 62.28 191 ILE A CA 1
ATOM 1425 C C . ILE A 1 191 ? 19.022 -11.580 -19.437 1.00 62.28 191 ILE A C 1
ATOM 1427 O O . ILE A 1 191 ? 17.970 -11.591 -18.797 1.00 62.28 191 ILE A O 1
ATOM 1431 N N . PRO A 1 192 ? 20.220 -11.494 -18.825 1.00 64.81 192 PRO A N 1
ATOM 1432 C CA . PRO A 1 192 ? 20.331 -11.206 -17.401 1.00 64.81 192 PRO A CA 1
ATOM 1433 C C . PRO A 1 192 ? 19.682 -9.852 -17.120 1.00 64.81 192 PRO A C 1
ATOM 1435 O O . PRO A 1 192 ? 20.097 -8.852 -17.699 1.00 64.81 192 PRO A O 1
ATOM 1438 N N . LEU A 1 193 ? 18.670 -9.830 -16.255 1.00 73.31 193 LEU A N 1
ATOM 1439 C CA . LEU A 1 193 ? 18.040 -8.584 -15.833 1.00 73.31 193 LEU A CA 1
ATOM 1440 C C . LEU A 1 193 ? 19.031 -7.799 -14.967 1.00 73.31 193 LEU A C 1
ATOM 1442 O O . LEU A 1 193 ? 19.566 -8.339 -13.995 1.00 73.31 193 LEU A O 1
ATOM 1446 N N . GLU A 1 194 ? 19.292 -6.545 -15.326 1.00 80.31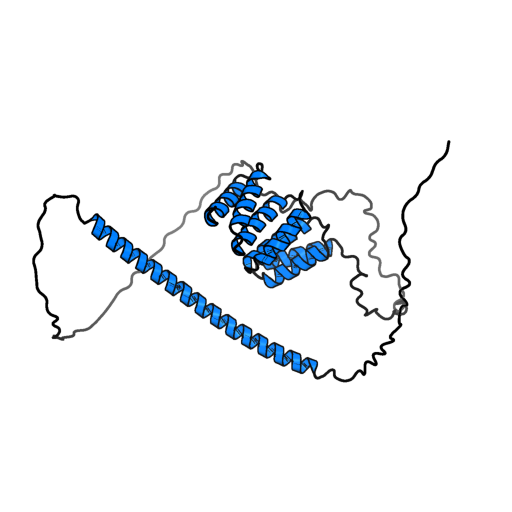 194 GLU A N 1
ATOM 1447 C CA . GLU A 1 194 ? 20.276 -5.706 -14.639 1.00 80.31 194 GLU A CA 1
ATOM 1448 C C . GLU A 1 194 ? 19.611 -4.792 -13.594 1.00 80.31 194 GLU A C 1
ATOM 1450 O O . GLU A 1 194 ? 18.409 -4.517 -13.645 1.00 80.31 194 GLU A O 1
ATOM 1455 N N . ASP A 1 195 ? 20.403 -4.230 -12.673 1.00 80.19 195 ASP A N 1
ATOM 1456 C CA . ASP A 1 195 ? 19.920 -3.212 -11.723 1.00 80.19 195 ASP A CA 1
ATOM 1457 C C . ASP A 1 195 ? 19.287 -2.007 -12.453 1.00 80.19 195 ASP A C 1
ATOM 1459 O O . ASP A 1 195 ? 18.397 -1.341 -11.921 1.00 80.19 195 ASP A O 1
ATOM 1463 N N . GLY A 1 196 ? 19.708 -1.723 -13.693 1.00 81.56 196 GLY A N 1
ATOM 1464 C CA . GLY A 1 196 ? 19.089 -0.708 -14.549 1.00 81.56 196 GLY A CA 1
ATOM 1465 C C . GLY A 1 196 ? 17.626 -1.016 -14.888 1.00 81.56 196 GLY A C 1
ATOM 1466 O O . GLY A 1 196 ? 16.781 -0.121 -14.805 1.00 81.56 196 GLY A O 1
ATOM 1467 N N . ASP A 1 197 ? 17.314 -2.278 -15.195 1.00 88.62 197 ASP A N 1
ATOM 1468 C CA . ASP A 1 197 ? 15.954 -2.737 -15.494 1.00 88.62 197 ASP A CA 1
ATOM 1469 C C . ASP A 1 197 ? 15.078 -2.694 -14.238 1.00 88.62 197 ASP A C 1
ATOM 1471 O O . ASP A 1 197 ? 13.950 -2.201 -14.286 1.00 88.62 197 ASP A O 1
ATOM 1475 N N . ALA A 1 198 ? 15.624 -3.123 -13.092 1.00 91.56 198 ALA A N 1
ATOM 1476 C CA . ALA A 1 198 ? 14.949 -3.042 -11.798 1.00 91.56 198 ALA A CA 1
ATOM 1477 C C . ALA A 1 198 ? 14.549 -1.593 -11.473 1.00 91.56 198 ALA A C 1
ATOM 1479 O O . ALA A 1 198 ? 13.373 -1.297 -11.247 1.00 91.56 198 ALA A O 1
ATOM 1480 N N . ASN A 1 199 ? 15.511 -0.665 -11.513 1.00 92.94 199 ASN A N 1
ATOM 1481 C CA . ASN A 1 199 ? 15.264 0.745 -11.214 1.00 92.94 199 ASN A CA 1
ATOM 1482 C C . ASN A 1 199 ? 14.241 1.374 -12.178 1.00 92.94 199 ASN A C 1
ATOM 1484 O O . ASN A 1 199 ? 13.364 2.120 -11.735 1.00 92.94 199 ASN A O 1
ATOM 1488 N N . ALA A 1 200 ? 14.304 1.054 -13.476 1.00 93.94 200 ALA A N 1
ATOM 1489 C CA . ALA A 1 200 ? 13.338 1.537 -14.462 1.00 93.94 200 ALA A CA 1
ATOM 1490 C C . ALA A 1 200 ? 11.917 1.003 -14.199 1.00 93.94 200 ALA A C 1
ATOM 1492 O O . ALA A 1 200 ? 10.953 1.774 -14.214 1.00 93.94 200 ALA A O 1
ATOM 1493 N N . GLN A 1 201 ? 11.792 -0.292 -13.899 1.00 94.56 201 GLN A N 1
ATOM 1494 C CA . GLN A 1 201 ? 10.527 -0.958 -13.584 1.00 94.56 201 GLN A CA 1
ATOM 1495 C C . GLN A 1 201 ? 9.889 -0.400 -12.301 1.00 94.56 201 GLN A C 1
ATOM 1497 O O . GLN A 1 201 ? 8.689 -0.111 -12.268 1.00 94.56 201 GLN A O 1
ATOM 1502 N N . TYR A 1 202 ? 10.694 -0.199 -11.251 1.00 97.19 202 TYR A N 1
ATOM 1503 C CA . TYR A 1 202 ? 10.257 0.433 -10.006 1.00 97.19 202 TYR A CA 1
ATOM 1504 C C . TYR A 1 202 ? 9.756 1.864 -10.262 1.00 97.19 202 TYR A C 1
ATOM 1506 O O . TYR A 1 202 ? 8.654 2.222 -9.836 1.00 97.19 202 TYR A O 1
ATOM 1514 N N . GLN A 1 203 ? 10.529 2.673 -10.997 1.00 97.38 203 GLN A N 1
ATOM 1515 C CA . GLN A 1 203 ? 10.186 4.071 -11.268 1.00 97.38 203 GLN A CA 1
ATOM 1516 C C . GLN A 1 203 ? 8.891 4.194 -12.083 1.00 97.38 203 GLN A C 1
ATOM 1518 O O . GLN A 1 203 ? 8.041 5.022 -11.757 1.00 97.38 203 GLN A O 1
ATOM 1523 N N . ALA A 1 204 ? 8.690 3.329 -13.084 1.00 97.25 204 ALA A N 1
ATOM 1524 C CA . ALA A 1 204 ? 7.455 3.284 -13.866 1.00 97.25 204 ALA A CA 1
ATOM 1525 C C . ALA A 1 204 ? 6.218 2.989 -12.995 1.00 97.25 204 ALA A C 1
ATOM 1527 O O . ALA A 1 204 ? 5.164 3.600 -13.195 1.00 97.25 204 ALA A O 1
ATOM 1528 N N . GLY A 1 205 ? 6.350 2.095 -12.007 1.00 97.81 205 GLY A N 1
ATOM 1529 C CA . GLY A 1 205 ? 5.310 1.829 -11.011 1.00 97.81 205 GLY A CA 1
ATOM 1530 C C . GLY A 1 205 ? 5.056 3.019 -10.083 1.00 97.81 205 GLY A C 1
ATOM 1531 O O . GLY A 1 205 ? 3.904 3.397 -9.862 1.00 97.81 205 GLY A O 1
ATOM 1532 N N . TYR A 1 206 ? 6.115 3.661 -9.590 1.00 97.12 206 TYR A N 1
ATOM 1533 C CA . TYR A 1 206 ? 6.014 4.815 -8.695 1.00 97.12 206 TYR A CA 1
ATOM 1534 C C . TYR A 1 206 ? 5.353 6.027 -9.376 1.00 97.12 206 TYR A C 1
ATOM 1536 O O . TYR A 1 206 ? 4.376 6.578 -8.862 1.00 97.12 206 TYR A O 1
ATOM 1544 N N . ASP A 1 207 ? 5.794 6.384 -10.585 1.00 97.88 207 ASP A N 1
ATOM 1545 C CA . ASP A 1 207 ? 5.211 7.477 -11.377 1.00 97.88 207 ASP A CA 1
ATOM 1546 C C . ASP A 1 207 ? 3.745 7.212 -11.756 1.00 97.88 207 ASP A C 1
ATOM 1548 O O . ASP A 1 207 ? 2.982 8.145 -12.027 1.00 97.88 207 ASP A O 1
ATOM 1552 N N . ALA A 1 208 ? 3.329 5.945 -11.791 1.00 97.69 208 ALA A N 1
ATOM 1553 C CA . ALA A 1 208 ? 1.938 5.555 -11.981 1.00 97.69 208 ALA A CA 1
ATOM 1554 C C . ALA A 1 208 ? 1.099 5.760 -10.709 1.00 97.69 208 ALA A C 1
ATOM 1556 O O . ALA A 1 208 ? -0.003 6.299 -10.807 1.00 97.69 208 ALA A O 1
ATOM 1557 N N . VAL A 1 209 ? 1.619 5.430 -9.518 1.00 97.75 209 VAL A N 1
ATOM 1558 C CA . VAL A 1 209 ? 0.958 5.741 -8.230 1.00 97.75 209 VAL A CA 1
ATOM 1559 C C . VAL A 1 209 ? 0.757 7.247 -8.076 1.00 97.75 209 VAL A C 1
ATOM 1561 O O . VAL A 1 209 ? -0.349 7.681 -7.756 1.00 97.75 209 VAL A O 1
ATOM 1564 N N . VAL A 1 210 ? 1.783 8.052 -8.380 1.00 96.69 210 VAL A N 1
ATOM 1565 C CA . VAL A 1 210 ? 1.715 9.527 -8.323 1.00 96.69 210 VAL A CA 1
ATOM 1566 C C . VAL A 1 210 ? 0.646 10.093 -9.271 1.00 96.69 210 VAL A C 1
ATOM 1568 O O . VAL A 1 210 ? -0.004 11.086 -8.944 1.00 96.69 210 VAL A O 1
ATOM 1571 N N . ARG A 1 211 ? 0.413 9.450 -10.423 1.00 97.44 211 ARG A N 1
ATOM 1572 C CA . ARG A 1 211 ? -0.651 9.811 -11.380 1.00 97.44 211 ARG A CA 1
ATOM 1573 C C . ARG A 1 211 ? -2.027 9.207 -11.060 1.00 97.44 211 ARG A C 1
ATOM 1575 O O . ARG A 1 211 ? -2.992 9.527 -11.749 1.00 97.44 211 ARG A O 1
ATOM 1582 N N . GLY A 1 212 ? -2.144 8.351 -10.041 1.00 96.62 212 GLY A N 1
ATOM 1583 C CA . GLY A 1 212 ? -3.374 7.610 -9.729 1.00 96.62 212 GLY A CA 1
ATOM 1584 C C . GLY A 1 212 ? -3.688 6.468 -10.709 1.00 96.62 212 GLY A C 1
ATOM 1585 O O . GLY A 1 212 ? -4.797 5.935 -10.719 1.00 96.62 212 GLY A O 1
ATOM 1586 N N . GLU A 1 213 ? -2.724 6.061 -11.536 1.00 97.75 213 GLU A N 1
ATOM 1587 C CA . GLU A 1 213 ? -2.843 4.988 -12.530 1.00 97.75 213 GLU A CA 1
ATOM 1588 C C . GLU A 1 213 ? -2.663 3.604 -11.878 1.00 97.75 213 GLU A C 1
ATOM 1590 O O . GLU A 1 213 ? -1.853 2.781 -12.307 1.00 97.75 213 GLU A O 1
ATOM 1595 N N . TYR A 1 214 ? -3.433 3.333 -10.819 1.00 97.88 214 TYR A N 1
ATOM 1596 C CA . TYR A 1 214 ? -3.244 2.177 -9.933 1.00 97.88 214 TYR A CA 1
ATOM 1597 C C . TYR A 1 214 ? -3.249 0.820 -10.655 1.00 97.88 214 TYR A C 1
ATOM 1599 O O . TYR A 1 214 ? -2.524 -0.089 -10.269 1.00 97.88 214 TYR A O 1
ATOM 1607 N N . ALA A 1 215 ? -4.025 0.669 -11.733 1.00 97.38 215 ALA A N 1
ATOM 1608 C CA . ALA A 1 215 ? -4.032 -0.567 -12.518 1.00 97.38 215 ALA A CA 1
ATOM 1609 C C . ALA A 1 215 ? -2.705 -0.823 -13.261 1.00 97.38 215 ALA A C 1
ATOM 1611 O O . ALA A 1 215 ? -2.305 -1.975 -13.416 1.00 97.38 215 ALA A O 1
ATOM 1612 N N . PHE A 1 216 ? -2.019 0.238 -13.701 1.00 97.56 216 PHE A N 1
ATOM 1613 C CA . PHE A 1 216 ? -0.694 0.132 -14.308 1.00 97.56 216 PHE A CA 1
ATOM 1614 C C . PHE A 1 216 ? 0.379 -0.028 -13.224 1.00 97.56 216 PHE A C 1
ATOM 1616 O O . PHE A 1 216 ? 1.180 -0.954 -13.317 1.00 97.56 216 PHE A O 1
ATOM 1623 N N . ALA A 1 217 ? 0.323 0.773 -12.152 1.00 98.56 217 ALA A N 1
ATOM 1624 C CA . ALA A 1 217 ? 1.225 0.664 -11.000 1.00 98.56 217 ALA A CA 1
ATOM 1625 C C . ALA A 1 217 ? 1.298 -0.766 -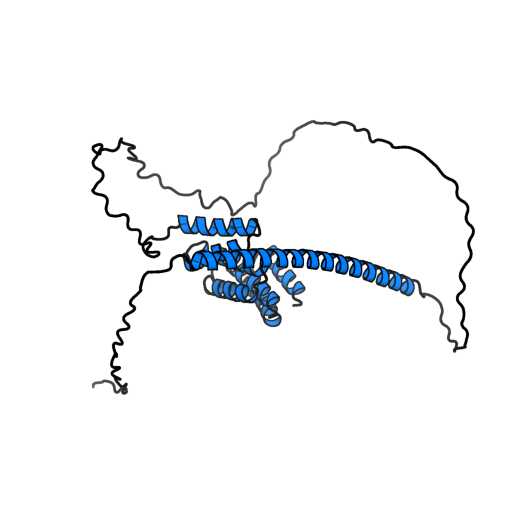10.436 1.00 98.56 217 ALA A C 1
ATOM 1627 O O . ALA A 1 217 ? 2.381 -1.312 -10.247 1.00 98.56 217 ALA A O 1
ATOM 1628 N N . GLU A 1 218 ? 0.143 -1.406 -10.238 1.00 98.25 218 GLU A N 1
ATOM 1629 C CA . GLU A 1 218 ? 0.061 -2.778 -9.737 1.00 98.25 218 GLU A CA 1
ATOM 1630 C C . GLU A 1 218 ? 0.781 -3.767 -10.662 1.00 98.25 218 GLU A C 1
ATOM 1632 O O . GLU A 1 218 ? 1.567 -4.595 -10.208 1.00 98.25 218 GLU A O 1
ATOM 1637 N N . ASN A 1 219 ? 0.550 -3.661 -11.974 1.00 98.00 219 ASN A N 1
ATOM 1638 C CA . ASN A 1 219 ? 1.230 -4.497 -12.955 1.00 98.00 219 ASN A CA 1
ATOM 1639 C C . ASN A 1 219 ? 2.750 -4.262 -12.942 1.00 98.00 219 ASN A C 1
ATOM 1641 O O . ASN A 1 219 ? 3.503 -5.227 -13.071 1.00 98.00 219 ASN A O 1
ATOM 1645 N N . GLN A 1 220 ? 3.209 -3.021 -12.750 1.00 98.00 220 GLN A N 1
ATOM 1646 C CA . GLN A 1 220 ? 4.639 -2.726 -12.659 1.00 98.00 220 GLN A CA 1
ATOM 1647 C C . GLN A 1 220 ? 5.278 -3.348 -11.410 1.00 98.00 220 GLN A C 1
ATOM 1649 O O . GLN A 1 220 ? 6.277 -4.055 -11.540 1.00 98.00 220 GLN A O 1
ATOM 1654 N N . PHE A 1 221 ? 4.679 -3.169 -10.227 1.00 98.50 221 PHE A N 1
ATOM 1655 C CA . PHE A 1 221 ? 5.239 -3.701 -8.980 1.00 98.50 221 PHE A CA 1
ATOM 1656 C C . PHE A 1 221 ? 5.129 -5.226 -8.848 1.00 98.50 221 PHE A C 1
ATOM 1658 O O . PHE A 1 221 ? 6.031 -5.835 -8.282 1.00 98.50 221 PHE A O 1
ATOM 1665 N N . ARG A 1 222 ? 4.096 -5.874 -9.410 1.00 97.88 222 ARG A N 1
ATOM 1666 C CA . ARG A 1 222 ? 4.049 -7.350 -9.473 1.00 97.88 222 ARG A CA 1
ATOM 1667 C C . ARG A 1 222 ? 5.218 -7.921 -10.265 1.00 97.88 222 ARG A C 1
ATOM 1669 O O . ARG A 1 222 ? 5.931 -8.770 -9.747 1.00 97.88 222 ARG A O 1
ATOM 1676 N N . GLN A 1 223 ? 5.441 -7.406 -11.477 1.00 96.44 223 GLN A N 1
ATOM 1677 C CA . GLN A 1 223 ? 6.591 -7.794 -12.301 1.00 96.44 223 GLN A CA 1
ATOM 1678 C C . GLN A 1 223 ? 7.908 -7.476 -11.588 1.00 96.44 223 GLN A C 1
ATOM 1680 O O . GLN A 1 223 ? 8.820 -8.290 -11.623 1.00 96.44 223 GLN A O 1
ATOM 1685 N N . PHE A 1 224 ? 7.996 -6.346 -10.874 1.00 97.19 224 PHE A N 1
ATOM 1686 C CA . PHE A 1 224 ? 9.182 -6.040 -10.076 1.00 97.19 224 PHE A CA 1
ATOM 1687 C C . PHE A 1 224 ? 9.474 -7.140 -9.041 1.00 97.19 224 PHE A C 1
ATOM 1689 O O . PHE A 1 224 ? 10.597 -7.619 -8.957 1.00 97.19 224 PHE A O 1
ATOM 1696 N N . ILE A 1 225 ? 8.480 -7.549 -8.250 1.00 95.69 225 ILE A N 1
ATOM 1697 C CA . ILE A 1 225 ? 8.670 -8.521 -7.158 1.00 95.69 225 ILE A CA 1
ATOM 1698 C C . ILE A 1 225 ? 8.908 -9.940 -7.703 1.00 95.69 225 ILE A C 1
ATOM 1700 O O . ILE A 1 225 ? 9.652 -10.706 -7.097 1.00 95.69 225 ILE A O 1
ATOM 1704 N N . GLU A 1 226 ? 8.317 -10.282 -8.851 1.00 94.06 226 GLU A N 1
ATOM 1705 C CA . GLU A 1 226 ? 8.539 -11.557 -9.546 1.00 94.06 226 GLU A CA 1
ATOM 1706 C C . GLU A 1 226 ? 9.947 -11.646 -10.162 1.00 94.06 226 GLU A C 1
ATOM 1708 O O . GLU A 1 226 ? 10.623 -12.663 -10.009 1.00 94.06 226 GLU A O 1
ATOM 1713 N N . SER A 1 227 ? 10.409 -10.579 -10.820 1.00 93.62 227 SER A N 1
ATOM 1714 C CA . SER A 1 227 ? 11.701 -10.536 -11.518 1.00 93.62 227 SER A CA 1
ATOM 1715 C C . SER A 1 227 ? 12.894 -10.182 -10.624 1.00 93.62 227 SER A C 1
ATOM 1717 O O . SER A 1 227 ? 14.008 -10.622 -10.898 1.00 93.62 227 SER A O 1
ATOM 1719 N N . PHE A 1 228 ? 12.682 -9.402 -9.560 1.00 94.44 228 PHE A N 1
ATOM 1720 C CA . PHE A 1 228 ? 13.739 -8.835 -8.712 1.00 94.44 228 PHE A CA 1
ATOM 1721 C C . PHE A 1 228 ? 13.498 -9.047 -7.196 1.00 94.44 228 PHE A C 1
ATOM 1723 O O . PHE A 1 228 ? 13.635 -8.094 -6.423 1.00 94.44 228 PHE A O 1
ATOM 1730 N N . PRO A 1 229 ? 13.160 -10.267 -6.721 1.00 93.12 229 PRO A N 1
ATOM 1731 C CA . PRO A 1 229 ? 12.773 -10.510 -5.323 1.00 93.12 229 PRO A CA 1
ATOM 1732 C C . PRO A 1 229 ? 13.876 -10.185 -4.299 1.00 93.12 229 PRO A C 1
ATOM 1734 O O . PRO A 1 229 ? 13.579 -9.787 -3.176 1.00 93.12 229 PRO A O 1
ATOM 1737 N N . ASP A 1 230 ? 15.150 -10.310 -4.681 1.00 92.06 230 ASP A N 1
ATOM 1738 C CA . ASP A 1 230 ? 16.300 -10.030 -3.809 1.00 92.06 230 ASP A CA 1
ATOM 1739 C C . ASP A 1 230 ? 16.830 -8.580 -3.927 1.00 92.06 230 ASP A C 1
ATOM 1741 O O . ASP A 1 230 ? 17.777 -8.209 -3.227 1.00 92.06 230 ASP A O 1
ATOM 1745 N N . HIS A 1 231 ? 16.260 -7.738 -4.803 1.00 95.00 231 HIS A N 1
ATOM 1746 C CA . HIS A 1 231 ? 16.744 -6.366 -5.007 1.00 95.00 231 HIS A CA 1
ATOM 1747 C C . HIS A 1 231 ? 16.444 -5.471 -3.794 1.00 95.00 231 HIS A C 1
ATOM 1749 O O . HIS A 1 231 ? 15.430 -5.625 -3.113 1.00 95.00 231 HIS A O 1
ATOM 1755 N N . GLN A 1 232 ? 17.286 -4.461 -3.545 1.00 94.06 232 GLN A N 1
ATOM 1756 C CA . GLN A 1 232 ? 17.159 -3.573 -2.377 1.00 94.06 232 GLN A CA 1
ATOM 1757 C C . GLN A 1 232 ? 15.791 -2.867 -2.291 1.00 94.06 232 GLN A C 1
ATOM 1759 O O . GLN A 1 232 ? 15.299 -2.593 -1.196 1.00 94.06 232 GLN A O 1
ATOM 1764 N N . GLN A 1 233 ? 15.164 -2.596 -3.440 1.00 95.69 233 GLN A N 1
ATOM 1765 C CA . GLN A 1 233 ? 13.830 -1.992 -3.535 1.00 95.69 233 GLN A CA 1
ATOM 1766 C C . GLN A 1 233 ? 12.670 -2.996 -3.397 1.00 95.69 233 GLN A C 1
ATOM 1768 O O . GLN A 1 233 ? 11.532 -2.557 -3.284 1.00 95.69 233 GLN A O 1
ATOM 1773 N N . ALA A 1 234 ? 12.889 -4.315 -3.370 1.00 97.06 234 ALA A N 1
ATOM 1774 C CA . ALA A 1 234 ? 11.799 -5.301 -3.330 1.00 97.06 234 ALA A CA 1
ATOM 1775 C C . ALA A 1 234 ? 10.842 -5.165 -2.121 1.00 97.06 234 ALA A C 1
ATOM 1777 O O . ALA A 1 234 ? 9.623 -5.221 -2.327 1.00 97.06 234 ALA A O 1
ATOM 1778 N N . PRO A 1 235 ? 11.309 -4.870 -0.886 1.00 97.38 235 PRO A N 1
ATOM 1779 C CA . PRO A 1 235 ? 10.410 -4.574 0.233 1.00 97.38 235 PRO A CA 1
ATOM 1780 C C . PRO A 1 235 ? 9.576 -3.301 0.017 1.00 97.38 235 PRO A C 1
ATOM 1782 O O . PRO A 1 235 ? 8.466 -3.191 0.531 1.00 97.38 235 PRO A O 1
ATOM 1785 N N . ASP A 1 236 ? 10.114 -2.339 -0.737 1.00 97.88 236 ASP A N 1
ATOM 1786 C CA . ASP A 1 236 ? 9.481 -1.052 -1.037 1.00 97.88 236 ASP A CA 1
ATOM 1787 C C . ASP A 1 236 ? 8.456 -1.176 -2.174 1.00 97.88 236 ASP A C 1
ATOM 1789 O O . ASP A 1 236 ? 7.319 -0.733 -2.041 1.00 97.88 236 ASP A O 1
ATOM 1793 N N . ALA A 1 237 ? 8.804 -1.898 -3.242 1.00 98.38 237 ALA A N 1
ATOM 1794 C CA . ALA A 1 237 ? 7.883 -2.308 -4.298 1.00 98.38 237 ALA A CA 1
ATOM 1795 C C . ALA A 1 237 ? 6.694 -3.106 -3.735 1.00 98.38 237 ALA A C 1
ATOM 1797 O O . ALA A 1 237 ? 5.557 -2.900 -4.154 1.00 98.38 237 ALA A O 1
ATOM 1798 N N . THR A 1 238 ? 6.935 -3.968 -2.740 1.00 98.44 238 THR A N 1
ATOM 1799 C CA . THR A 1 238 ? 5.872 -4.724 -2.054 1.00 98.44 238 THR A CA 1
ATOM 1800 C C . THR A 1 238 ? 4.959 -3.815 -1.228 1.00 98.44 238 THR A C 1
ATOM 1802 O O . THR A 1 238 ? 3.738 -3.983 -1.257 1.00 98.44 238 THR A O 1
ATOM 1805 N N . TYR A 1 239 ? 5.519 -2.803 -0.555 1.00 98.56 239 TYR A N 1
ATOM 1806 C CA . TYR A 1 239 ? 4.736 -1.759 0.113 1.00 98.56 239 TYR A CA 1
ATOM 1807 C C . TYR A 1 239 ? 3.848 -1.002 -0.888 1.00 98.56 239 TYR A C 1
ATOM 1809 O O . TYR A 1 239 ? 2.637 -0.905 -0.674 1.00 98.56 239 TYR A O 1
ATOM 1817 N N . TRP A 1 240 ? 4.407 -0.537 -2.011 1.00 98.50 240 TRP A N 1
ATOM 1818 C CA . TRP A 1 240 ? 3.645 0.189 -3.030 1.00 98.50 240 TRP A CA 1
ATOM 1819 C C . TRP A 1 240 ? 2.603 -0.673 -3.741 1.00 98.50 240 TRP A C 1
ATOM 1821 O O . TRP A 1 240 ? 1.526 -0.170 -4.062 1.00 98.50 240 TRP A O 1
ATOM 1831 N N . LEU A 1 241 ? 2.867 -1.966 -3.950 1.00 98.69 241 LEU A N 1
ATOM 1832 C CA . LEU A 1 241 ? 1.873 -2.905 -4.465 1.00 98.69 241 LEU A CA 1
ATOM 1833 C C . LEU A 1 241 ? 0.687 -3.031 -3.497 1.00 98.69 241 LEU A C 1
ATOM 1835 O O . LEU A 1 241 ? -0.462 -2.914 -3.922 1.00 98.69 241 LEU A O 1
ATOM 1839 N N . GLY A 1 242 ? 0.954 -3.191 -2.198 1.00 98.50 242 GLY A N 1
ATOM 1840 C CA . GLY A 1 242 ? -0.080 -3.234 -1.163 1.00 98.50 242 GLY A CA 1
ATOM 1841 C C . GLY A 1 242 ? -0.898 -1.942 -1.067 1.00 98.50 242 GLY A C 1
ATOM 1842 O O . GLY A 1 242 ? -2.126 -2.002 -1.084 1.00 98.50 242 GLY A O 1
ATOM 1843 N N . GLU A 1 243 ? -0.244 -0.773 -1.049 1.00 98.38 243 GLU A N 1
ATOM 1844 C CA . GLU A 1 243 ? -0.907 0.545 -1.132 1.00 98.38 243 GLU A CA 1
ATOM 1845 C C . GLU A 1 243 ? -1.813 0.629 -2.369 1.00 98.38 243 GLU A C 1
ATOM 1847 O O . GLU A 1 243 ? -2.982 0.999 -2.276 1.00 98.38 243 GLU A O 1
ATOM 1852 N N . THR A 1 244 ? -1.290 0.242 -3.534 1.00 98.62 244 THR A N 1
ATOM 1853 C CA . THR A 1 244 ? -2.007 0.281 -4.814 1.00 98.62 244 THR A CA 1
ATOM 1854 C C . THR A 1 244 ? -3.252 -0.608 -4.789 1.00 98.62 244 THR A C 1
ATOM 1856 O O . THR A 1 244 ? -4.325 -0.182 -5.217 1.00 98.62 244 THR A O 1
ATOM 1859 N N . LEU A 1 245 ? -3.145 -1.819 -4.237 1.00 98.62 245 LEU A N 1
ATOM 1860 C CA . LEU A 1 245 ? -4.269 -2.742 -4.073 1.00 98.62 245 LEU A CA 1
ATOM 1861 C C . LEU A 1 245 ? -5.314 -2.202 -3.081 1.00 98.62 245 LEU A C 1
ATOM 1863 O O . LEU A 1 245 ? -6.512 -2.289 -3.355 1.00 98.62 245 LEU A O 1
ATOM 1867 N N . ILE A 1 246 ? -4.887 -1.566 -1.983 1.00 98.56 246 ILE A N 1
ATOM 1868 C CA . ILE A 1 246 ? -5.768 -0.871 -1.025 1.00 98.56 246 ILE A CA 1
ATOM 1869 C C . ILE A 1 246 ? -6.538 0.269 -1.714 1.00 98.56 246 ILE A C 1
ATOM 1871 O O . ILE A 1 246 ? -7.758 0.344 -1.561 1.00 98.56 246 ILE A O 1
ATOM 1875 N N . GLN A 1 247 ? -5.877 1.109 -2.525 1.00 98.00 247 GLN A N 1
ATOM 1876 C CA . GLN A 1 247 ? -6.540 2.183 -3.290 1.00 98.00 247 GLN A CA 1
ATOM 1877 C C . GLN A 1 247 ? -7.523 1.640 -4.341 1.00 98.00 247 GLN A C 1
ATOM 1879 O O . GLN A 1 247 ? -8.539 2.268 -4.638 1.00 98.00 247 GLN A O 1
ATOM 1884 N N . ARG A 1 248 ? -7.266 0.440 -4.877 1.00 97.69 248 ARG A N 1
ATOM 1885 C CA . ARG A 1 248 ? -8.184 -0.288 -5.770 1.00 97.69 248 ARG A CA 1
ATOM 1886 C C . ARG A 1 248 ? -9.310 -1.040 -5.044 1.00 97.69 248 ARG A C 1
ATOM 1888 O O . ARG A 1 248 ? -10.106 -1.695 -5.717 1.00 97.69 248 ARG A O 1
ATOM 1895 N N . ALA A 1 249 ? -9.374 -0.978 -3.711 1.00 98.06 249 ALA A N 1
ATOM 1896 C CA . ALA A 1 249 ? -10.247 -1.791 -2.856 1.00 98.06 249 ALA A CA 1
ATOM 1897 C C . ALA A 1 249 ? -10.082 -3.321 -3.031 1.00 98.06 249 ALA A C 1
ATOM 1899 O O . ALA A 1 249 ? -10.963 -4.103 -2.667 1.00 98.06 249 ALA A O 1
ATOM 1900 N N . ALA A 1 250 ? -8.933 -3.772 -3.546 1.00 97.94 250 ALA A N 1
ATOM 1901 C CA . ALA A 1 250 ? -8.558 -5.179 -3.685 1.00 97.94 250 ALA A CA 1
ATOM 1902 C C . ALA A 1 250 ? -7.997 -5.732 -2.358 1.00 97.94 250 ALA A C 1
ATOM 1904 O O . ALA A 1 250 ? -6.897 -6.274 -2.289 1.00 97.94 250 ALA A O 1
ATOM 1905 N N . TYR A 1 251 ? -8.751 -5.550 -1.271 1.00 97.62 251 TYR A N 1
ATOM 1906 C CA . TYR A 1 251 ? -8.256 -5.688 0.101 1.00 97.62 251 TYR A CA 1
ATOM 1907 C C . TYR A 1 251 ? -7.758 -7.089 0.481 1.00 97.62 251 TYR A C 1
ATOM 1909 O O . TYR A 1 251 ? -6.765 -7.202 1.193 1.00 97.62 251 TYR A O 1
ATOM 1917 N N . GLY A 1 252 ? -8.411 -8.152 -0.000 1.00 96.00 252 GLY A N 1
ATOM 1918 C CA . GLY A 1 252 ? -7.959 -9.526 0.258 1.00 96.00 252 GLY A CA 1
ATOM 1919 C C . GLY A 1 252 ? -6.592 -9.808 -0.369 1.00 96.00 252 GLY A C 1
ATOM 1920 O O . GLY A 1 252 ? -5.693 -10.310 0.293 1.00 96.00 252 GLY A O 1
ATOM 1921 N N . GLU A 1 253 ? -6.406 -9.381 -1.617 1.00 97.38 253 GLU A N 1
ATOM 1922 C CA . GLU A 1 253 ? -5.146 -9.545 -2.342 1.00 97.38 253 GLU A CA 1
ATOM 1923 C C . GLU A 1 253 ? -4.038 -8.633 -1.792 1.00 97.38 253 GLU A C 1
ATOM 1925 O O . GLU A 1 253 ? -2.885 -9.046 -1.694 1.00 97.38 253 GLU A O 1
ATOM 1930 N N . ALA A 1 254 ? -4.387 -7.421 -1.342 1.00 98.38 254 ALA A N 1
ATOM 1931 C CA . ALA A 1 254 ? -3.469 -6.570 -0.589 1.00 98.38 254 ALA A CA 1
ATOM 1932 C C . ALA A 1 254 ? -2.975 -7.268 0.687 1.00 98.38 254 ALA A C 1
ATOM 1934 O O . ALA A 1 254 ? -1.787 -7.210 0.991 1.00 98.38 254 ALA A O 1
ATOM 1935 N N . ALA A 1 255 ? -3.868 -7.936 1.428 1.00 98.00 255 ALA A N 1
ATOM 1936 C CA . ALA A 1 255 ? -3.507 -8.641 2.654 1.00 98.00 255 ALA A CA 1
ATOM 1937 C C . ALA A 1 255 ? -2.579 -9.839 2.387 1.00 98.00 255 ALA A C 1
ATOM 1939 O O . ALA A 1 255 ? -1.639 -10.040 3.148 1.00 98.00 255 ALA A O 1
ATOM 1940 N N . GLU A 1 256 ? -2.794 -10.588 1.302 1.00 97.00 256 GLU A N 1
ATOM 1941 C CA . GLU A 1 256 ? -1.891 -11.667 0.871 1.00 97.00 256 GLU A CA 1
ATOM 1942 C C . GLU A 1 256 ? -0.491 -11.115 0.542 1.00 97.00 256 GLU A C 1
ATOM 1944 O O . GLU A 1 256 ? 0.485 -11.490 1.189 1.00 97.00 256 GLU A O 1
ATOM 1949 N N . VAL A 1 257 ? -0.396 -10.130 -0.362 1.00 97.19 257 VAL A N 1
ATOM 1950 C CA . VAL A 1 257 ? 0.882 -9.506 -0.765 1.00 97.19 257 VAL A CA 1
ATOM 1951 C C . VAL A 1 257 ? 1.642 -8.896 0.420 1.00 97.19 257 VAL A C 1
ATOM 1953 O O . VAL A 1 257 ? 2.861 -9.036 0.524 1.00 97.19 257 VAL A O 1
ATOM 1956 N N . LEU A 1 258 ? 0.943 -8.199 1.320 1.00 98.19 258 LEU A N 1
ATOM 1957 C CA . LEU A 1 258 ? 1.562 -7.526 2.465 1.00 98.19 258 LEU A CA 1
ATOM 1958 C C . LEU A 1 258 ? 1.995 -8.509 3.560 1.00 98.19 258 LEU A C 1
ATOM 1960 O O . LEU A 1 258 ? 2.996 -8.252 4.233 1.00 98.19 258 LEU A O 1
ATOM 1964 N N . LEU A 1 259 ? 1.286 -9.631 3.727 1.00 97.56 259 LEU A N 1
ATOM 1965 C CA . LEU A 1 259 ? 1.700 -10.711 4.620 1.00 97.56 259 LEU A CA 1
ATOM 1966 C C . LEU A 1 259 ? 2.947 -11.420 4.078 1.00 97.56 259 LEU A C 1
ATOM 1968 O O . LEU A 1 259 ? 3.948 -11.490 4.790 1.00 97.56 259 LEU A O 1
ATOM 1972 N N . ASP A 1 260 ? 2.924 -11.857 2.817 1.00 95.62 260 ASP A N 1
ATOM 1973 C CA . ASP A 1 260 ? 4.057 -12.524 2.164 1.00 95.62 260 ASP A CA 1
ATOM 1974 C C . ASP A 1 260 ? 5.300 -11.618 2.143 1.00 95.62 260 ASP A C 1
ATOM 1976 O O . ASP A 1 260 ? 6.414 -12.055 2.445 1.00 95.62 260 ASP A O 1
ATOM 1980 N N . GLY A 1 261 ? 5.111 -10.320 1.877 1.00 95.00 261 GLY A N 1
ATOM 1981 C CA . GLY A 1 261 ? 6.156 -9.302 1.978 1.00 95.00 261 GLY A CA 1
ATOM 1982 C C . GLY A 1 261 ? 6.720 -9.142 3.390 1.00 95.00 261 GLY A C 1
ATOM 1983 O O . GLY A 1 261 ? 7.933 -9.028 3.568 1.00 95.00 261 GLY A O 1
ATOM 1984 N N . PHE A 1 262 ? 5.868 -9.156 4.416 1.00 96.38 262 PHE A N 1
ATOM 1985 C CA . PHE A 1 262 ? 6.308 -9.071 5.809 1.00 96.38 262 PHE A CA 1
ATOM 1986 C C . PHE A 1 262 ? 7.082 -10.322 6.261 1.00 96.38 262 PHE A C 1
ATOM 1988 O O . PHE A 1 262 ? 8.055 -10.203 7.013 1.00 96.38 262 PHE A O 1
ATOM 1995 N N . GLU A 1 263 ? 6.682 -11.510 5.798 1.00 95.44 263 GLU A N 1
ATOM 1996 C CA . GLU A 1 263 ? 7.385 -12.767 6.075 1.00 95.44 263 GLU A CA 1
ATOM 1997 C C . GLU A 1 263 ? 8.713 -12.880 5.309 1.00 95.44 263 GLU A C 1
ATOM 1999 O O . GLU A 1 263 ? 9.692 -13.382 5.867 1.00 95.44 263 GLU A O 1
ATOM 2004 N N . SER A 1 264 ? 8.773 -12.357 4.078 1.00 94.88 264 SER A N 1
ATOM 2005 C CA . SER A 1 264 ? 9.971 -12.364 3.222 1.00 94.88 264 SER A CA 1
ATOM 2006 C C . SER A 1 264 ? 11.010 -11.319 3.636 1.00 94.88 264 SER A C 1
ATOM 2008 O O . SER A 1 264 ? 12.211 -11.588 3.602 1.00 94.88 264 SER A O 1
ATOM 2010 N N . TYR A 1 265 ? 10.569 -10.142 4.094 1.00 94.88 265 TYR A N 1
ATOM 2011 C CA . TYR A 1 265 ? 11.441 -9.005 4.418 1.00 94.88 265 TYR A CA 1
ATOM 2012 C C . TYR A 1 265 ? 11.393 -8.577 5.908 1.00 94.88 265 TYR A C 1
ATOM 2014 O O . TYR A 1 265 ? 11.303 -7.380 6.206 1.00 94.88 265 TYR A O 1
ATOM 2022 N N . PRO A 1 266 ? 11.512 -9.499 6.890 1.00 93.38 266 PRO A N 1
ATOM 2023 C CA . PRO A 1 266 ? 11.202 -9.243 8.304 1.00 93.38 266 PRO A CA 1
ATOM 2024 C C . PRO A 1 266 ? 12.180 -8.292 9.017 1.00 93.38 266 PRO A C 1
ATOM 2026 O O . PRO A 1 266 ? 11.900 -7.849 10.136 1.00 93.38 266 PRO A O 1
ATOM 2029 N N . THR A 1 267 ? 13.332 -8.008 8.400 1.00 92.81 267 THR A N 1
ATOM 2030 C CA . THR A 1 267 ? 14.370 -7.074 8.873 1.00 92.81 267 THR A CA 1
ATOM 2031 C C . THR A 1 267 ? 14.448 -5.785 8.052 1.00 92.81 267 THR A C 1
ATOM 2033 O O . THR A 1 267 ? 15.317 -4.958 8.322 1.00 92.81 267 THR A O 1
ATOM 2036 N N . SER A 1 268 ? 13.584 -5.606 7.047 1.00 95.38 268 SER A N 1
ATOM 2037 C CA . SER A 1 268 ? 13.543 -4.379 6.246 1.00 95.38 268 SER A CA 1
ATOM 2038 C C . SER A 1 268 ? 13.083 -3.183 7.082 1.00 95.38 268 SER A C 1
ATOM 2040 O O . SER A 1 268 ? 12.242 -3.317 7.975 1.00 95.38 268 SER A O 1
ATOM 2042 N N . THR A 1 269 ? 13.564 -1.986 6.739 1.00 95.12 269 THR A N 1
ATOM 2043 C CA . THR A 1 269 ? 13.037 -0.715 7.262 1.00 95.12 269 THR A CA 1
ATOM 2044 C C . THR A 1 269 ? 11.550 -0.529 6.948 1.00 95.12 269 THR A C 1
ATOM 2046 O O . THR A 1 269 ? 10.868 0.159 7.700 1.00 95.12 269 THR A O 1
ATOM 2049 N N . ARG A 1 270 ? 11.032 -1.197 5.905 1.00 95.62 270 ARG A N 1
ATOM 2050 C CA . ARG A 1 270 ? 9.605 -1.237 5.537 1.00 95.62 270 ARG A CA 1
ATOM 2051 C C . ARG A 1 270 ? 8.763 -2.257 6.298 1.00 95.62 270 ARG A C 1
ATOM 2053 O O . ARG A 1 270 ? 7.543 -2.202 6.208 1.00 95.62 270 ARG A O 1
ATOM 2060 N N . ALA A 1 271 ? 9.354 -3.159 7.084 1.00 96.69 271 ALA A N 1
ATOM 2061 C CA . ALA A 1 271 ? 8.588 -4.160 7.835 1.00 96.69 271 ALA A CA 1
ATOM 2062 C C . ALA A 1 271 ? 7.488 -3.578 8.767 1.00 96.69 271 ALA A C 1
ATOM 2064 O O . ALA A 1 271 ? 6.425 -4.198 8.858 1.00 96.69 271 ALA A O 1
ATOM 2065 N N . PRO A 1 272 ? 7.659 -2.409 9.430 1.00 97.44 272 PRO A N 1
ATOM 2066 C CA . PRO A 1 272 ? 6.578 -1.770 10.184 1.00 97.44 272 PRO A CA 1
ATOM 2067 C C . PRO A 1 272 ? 5.429 -1.294 9.284 1.00 97.44 272 PRO A C 1
ATOM 2069 O O . PRO A 1 272 ? 4.269 -1.522 9.622 1.00 97.44 272 PRO A O 1
ATOM 2072 N N . ASP A 1 273 ? 5.748 -0.674 8.141 1.00 97.81 273 ASP A N 1
ATOM 2073 C CA . ASP A 1 273 ? 4.767 -0.170 7.171 1.00 97.81 273 ASP A CA 1
ATOM 2074 C C . ASP A 1 273 ? 3.976 -1.320 6.527 1.00 97.81 273 ASP A C 1
ATOM 2076 O O . ASP A 1 273 ? 2.754 -1.248 6.435 1.00 97.81 273 ASP A O 1
ATOM 2080 N N . LEU A 1 274 ? 4.652 -2.413 6.147 1.00 98.19 274 LEU A N 1
ATOM 2081 C CA . LEU A 1 274 ? 4.019 -3.620 5.597 1.00 98.19 274 LEU A CA 1
ATOM 2082 C C . LEU A 1 274 ? 3.000 -4.216 6.582 1.00 98.19 274 LEU A C 1
ATOM 2084 O O . LEU A 1 274 ? 1.863 -4.496 6.206 1.00 98.19 274 LEU A O 1
ATOM 2088 N N . LEU A 1 275 ? 3.371 -4.349 7.862 1.00 98.06 275 LEU A N 1
ATOM 2089 C CA . LEU A 1 275 ? 2.478 -4.878 8.899 1.00 98.06 275 LEU A CA 1
ATOM 2090 C C . LEU A 1 275 ? 1.320 -3.920 9.227 1.00 98.06 275 LEU A C 1
ATOM 2092 O O . LEU A 1 275 ? 0.213 -4.365 9.531 1.00 98.06 275 LEU A O 1
ATOM 2096 N N . PHE A 1 276 ? 1.554 -2.608 9.160 1.00 98.56 276 PHE A N 1
ATOM 2097 C CA . PHE A 1 276 ? 0.511 -1.598 9.331 1.00 98.56 276 PHE A CA 1
ATOM 2098 C C . PHE A 1 276 ? -0.503 -1.627 8.182 1.00 98.56 276 PHE A C 1
ATOM 2100 O O . PHE A 1 276 ? -1.706 -1.731 8.433 1.00 98.56 276 PHE A O 1
ATOM 2107 N N . ASN A 1 277 ? -0.029 -1.636 6.936 1.00 98.50 277 ASN A N 1
ATOM 2108 C CA . ASN A 1 277 ? -0.890 -1.714 5.763 1.00 98.50 277 ASN A CA 1
ATOM 2109 C C . ASN A 1 277 ? -1.613 -3.065 5.668 1.00 98.50 277 ASN A C 1
ATOM 2111 O O . ASN A 1 277 ? -2.753 -3.099 5.212 1.00 98.50 277 ASN A O 1
ATOM 2115 N N . LEU A 1 278 ? -1.028 -4.162 6.170 1.00 98.50 278 LEU A N 1
ATOM 2116 C CA . LEU A 1 278 ? -1.740 -5.434 6.341 1.00 98.50 278 LEU A CA 1
ATOM 2117 C C . LEU A 1 278 ? -2.962 -5.269 7.261 1.00 98.50 278 LEU A C 1
ATOM 2119 O O . LEU A 1 278 ? -4.023 -5.816 6.975 1.00 98.50 278 LEU A O 1
ATOM 2123 N N . GLY A 1 279 ? -2.853 -4.481 8.336 1.00 98.00 279 GLY A N 1
ATOM 2124 C CA . GLY A 1 279 ? -3.993 -4.128 9.188 1.00 98.00 279 GLY A CA 1
ATOM 2125 C C . GLY A 1 279 ? -5.093 -3.374 8.429 1.00 98.00 279 GLY A C 1
ATOM 2126 O O . GLY A 1 279 ? -6.267 -3.726 8.554 1.00 98.00 279 GLY A O 1
ATOM 2127 N N . ILE A 1 280 ? -4.716 -2.405 7.585 1.00 98.50 280 ILE A N 1
ATOM 2128 C CA . ILE A 1 280 ? -5.650 -1.650 6.727 1.00 98.50 280 ILE A CA 1
ATOM 2129 C C . ILE A 1 280 ? -6.338 -2.579 5.720 1.00 98.50 280 ILE A C 1
ATOM 2131 O O . ILE A 1 280 ? -7.562 -2.544 5.579 1.00 98.50 280 ILE A O 1
ATOM 2135 N N . ALA A 1 281 ? -5.569 -3.443 5.055 1.00 98.44 281 ALA A N 1
ATOM 2136 C CA . ALA A 1 281 ? -6.074 -4.422 4.101 1.00 98.44 281 ALA A CA 1
ATOM 2137 C C . ALA A 1 281 ? -7.048 -5.412 4.761 1.00 98.44 281 ALA A C 1
ATOM 2139 O O . ALA A 1 281 ? -8.167 -5.580 4.285 1.00 98.44 281 ALA A O 1
ATOM 2140 N N . LEU A 1 282 ? -6.689 -5.997 5.908 1.00 98.00 282 LEU A N 1
ATOM 2141 C CA . LEU A 1 282 ? -7.573 -6.887 6.669 1.00 98.00 282 LEU A CA 1
ATOM 2142 C C . LEU A 1 282 ? -8.873 -6.186 7.089 1.00 98.00 282 LEU A C 1
ATOM 2144 O O . LEU A 1 282 ? -9.952 -6.762 6.955 1.00 98.00 282 LEU A O 1
ATOM 2148 N N . HIS A 1 283 ? -8.796 -4.931 7.543 1.00 98.44 283 HIS A N 1
ATOM 2149 C CA . HIS A 1 283 ? -9.983 -4.155 7.897 1.00 98.44 283 HIS A CA 1
ATOM 2150 C C . HIS A 1 283 ? -10.890 -3.920 6.677 1.00 98.44 283 HIS A C 1
ATOM 2152 O O . HIS A 1 283 ? -12.096 -4.152 6.750 1.00 98.44 283 HIS A O 1
ATOM 2158 N N . GLY A 1 284 ? -10.318 -3.519 5.536 1.00 96.69 284 GLY A N 1
ATOM 2159 C CA . GLY A 1 284 ? -11.053 -3.351 4.277 1.00 96.69 284 GLY A CA 1
ATOM 2160 C C . GLY A 1 284 ? -11.660 -4.655 3.741 1.00 96.69 284 GLY A C 1
ATOM 2161 O O . GLY A 1 284 ? -12.731 -4.634 3.137 1.00 96.69 284 GLY A O 1
ATOM 2162 N N . ALA A 1 285 ? -11.027 -5.799 4.015 1.00 96.50 285 ALA A N 1
ATOM 2163 C CA . ALA A 1 285 ? -11.540 -7.129 3.687 1.00 96.50 285 ALA A CA 1
ATOM 2164 C C . ALA A 1 285 ? -12.673 -7.609 4.623 1.00 96.50 285 ALA A C 1
ATOM 2166 O O . ALA A 1 285 ? -13.300 -8.630 4.343 1.00 96.50 285 ALA A O 1
ATOM 2167 N N . GLY A 1 286 ? -12.959 -6.887 5.715 1.00 96.00 286 GLY A N 1
ATOM 2168 C CA . GLY A 1 286 ? -13.962 -7.254 6.723 1.00 96.00 286 GLY A CA 1
ATOM 2169 C C . GLY A 1 286 ? -13.444 -8.161 7.848 1.00 96.00 286 GLY A C 1
ATOM 2170 O O . GLY A 1 286 ? -14.221 -8.585 8.703 1.00 96.00 286 GLY A O 1
ATOM 2171 N N . GLU A 1 287 ? -12.139 -8.433 7.894 1.00 95.44 287 GLU A N 1
ATOM 2172 C CA . GLU A 1 287 ? -11.470 -9.253 8.913 1.00 95.44 287 GLU A CA 1
ATOM 2173 C C . GLU A 1 287 ? -11.149 -8.423 10.174 1.00 95.44 287 GLU A C 1
ATOM 2175 O O . GLU A 1 287 ? -10.002 -8.330 10.617 1.00 95.44 287 GLU A O 1
ATOM 2180 N N . PHE A 1 288 ? -12.172 -7.780 10.750 1.00 96.44 288 PHE A N 1
ATOM 2181 C CA . PHE A 1 288 ? -12.039 -6.746 11.790 1.00 96.44 288 PHE A CA 1
ATOM 2182 C C . PHE A 1 288 ? -11.253 -7.199 13.035 1.00 96.44 288 PHE A C 1
ATOM 2184 O O . PHE A 1 288 ? -10.297 -6.533 13.437 1.00 96.44 288 PHE A O 1
ATOM 2191 N N . ASP A 1 289 ? -11.595 -8.358 13.613 1.00 95.00 289 ASP A N 1
ATOM 2192 C CA . ASP A 1 289 ? -10.891 -8.922 14.779 1.00 95.00 289 ASP A CA 1
ATOM 2193 C C . ASP A 1 289 ? -9.403 -9.184 14.480 1.00 95.00 289 ASP A C 1
ATOM 2195 O O . ASP A 1 289 ? -8.529 -8.998 15.335 1.00 95.00 289 ASP A O 1
ATOM 2199 N N . THR A 1 290 ? -9.102 -9.620 13.254 1.00 95.62 290 THR A N 1
ATOM 2200 C CA . THR A 1 290 ? -7.735 -9.874 12.793 1.00 95.62 290 THR A CA 1
ATOM 2201 C C . THR A 1 290 ? -6.991 -8.553 12.593 1.00 95.62 290 THR A C 1
ATOM 2203 O O . THR A 1 290 ? -5.882 -8.412 13.102 1.00 95.62 290 THR A O 1
ATOM 2206 N N . ALA A 1 291 ? -7.616 -7.553 11.965 1.00 96.94 291 ALA A N 1
ATOM 2207 C CA . ALA A 1 291 ? -7.052 -6.219 11.764 1.00 96.94 291 ALA A CA 1
ATOM 2208 C C . ALA A 1 291 ? -6.687 -5.524 13.087 1.00 96.94 291 ALA A C 1
ATOM 2210 O O . ALA A 1 291 ? -5.550 -5.077 13.254 1.00 96.94 291 ALA A O 1
ATOM 2211 N N . CYS A 1 292 ? -7.597 -5.507 14.070 1.00 97.38 292 CYS A N 1
ATOM 2212 C CA . CYS A 1 292 ? -7.334 -4.919 15.388 1.00 97.38 292 CYS A CA 1
ATOM 2213 C C . CYS A 1 292 ? -6.141 -5.572 16.098 1.00 97.38 292 CYS A C 1
ATOM 2215 O O . CYS A 1 292 ? -5.315 -4.882 16.708 1.00 97.38 292 CYS A O 1
ATOM 2217 N N . ARG A 1 293 ? -6.008 -6.901 15.981 1.00 96.81 293 ARG A N 1
ATOM 2218 C CA . ARG A 1 293 ? -4.843 -7.640 16.485 1.00 96.81 293 ARG A CA 1
ATOM 2219 C C . ARG A 1 293 ? -3.567 -7.275 15.725 1.00 96.81 293 ARG A C 1
ATOM 2221 O O . ARG A 1 293 ? -2.553 -7.041 16.375 1.00 96.81 293 ARG A O 1
ATOM 2228 N N . THR A 1 294 ? -3.614 -7.182 14.397 1.00 96.50 294 THR A N 1
ATOM 2229 C CA . THR A 1 294 ? -2.469 -6.797 13.557 1.00 96.50 294 THR A CA 1
ATOM 2230 C C . THR A 1 294 ? -1.948 -5.405 13.919 1.00 96.50 294 THR A C 1
ATOM 2232 O O . THR A 1 294 ? -0.754 -5.255 14.167 1.00 96.50 294 THR A O 1
ATOM 2235 N N . TYR A 1 295 ? -2.818 -4.403 14.078 1.00 97.81 295 TYR A N 1
ATOM 2236 C CA . TYR A 1 295 ? -2.396 -3.073 14.536 1.00 97.81 295 TYR A CA 1
ATOM 2237 C C . TYR A 1 295 ? -1.769 -3.094 15.944 1.00 97.81 295 TYR A C 1
ATOM 2239 O O . TYR A 1 295 ? -0.758 -2.434 16.192 1.00 97.81 295 TYR A O 1
ATOM 2247 N N . GLY A 1 296 ? -2.323 -3.893 16.865 1.00 96.81 296 GLY A N 1
ATOM 2248 C CA . GLY A 1 296 ? -1.730 -4.100 18.189 1.00 96.81 296 GLY A CA 1
ATOM 2249 C C . GLY A 1 296 ? -0.334 -4.730 18.116 1.00 96.81 296 GLY A C 1
ATOM 2250 O O . GLY A 1 296 ? 0.569 -4.334 18.855 1.00 96.81 296 GLY A O 1
ATOM 2251 N N . GLU A 1 297 ? -0.126 -5.661 17.184 1.00 96.44 297 GLU A N 1
ATOM 2252 C CA . GLU A 1 297 ? 1.177 -6.268 16.910 1.00 96.44 297 GLU A CA 1
ATOM 2253 C C . GLU A 1 297 ? 2.188 -5.267 16.328 1.00 96.44 297 GLU A C 1
ATOM 2255 O O . GLU A 1 297 ? 3.353 -5.329 16.721 1.00 96.44 297 GLU A O 1
ATOM 2260 N N . VAL A 1 298 ? 1.772 -4.300 15.495 1.00 97.00 298 VAL A N 1
ATOM 2261 C CA . VAL A 1 298 ? 2.646 -3.199 15.032 1.00 97.00 298 VAL A CA 1
ATOM 2262 C C . VAL A 1 298 ? 3.214 -2.429 16.227 1.00 97.00 298 VAL A C 1
ATOM 2264 O O . VAL A 1 298 ? 4.433 -2.342 16.384 1.00 97.00 298 VAL A O 1
ATOM 2267 N N . LEU A 1 299 ? 2.344 -1.936 17.116 1.00 95.31 299 LEU A N 1
ATOM 2268 C CA . LEU A 1 299 ? 2.751 -1.167 18.300 1.00 95.31 299 LEU A CA 1
ATOM 2269 C C . LEU A 1 299 ? 3.604 -1.991 19.280 1.00 95.31 299 LEU A C 1
ATOM 2271 O O . LEU A 1 299 ? 4.491 -1.451 19.942 1.00 95.31 299 LEU A O 1
ATOM 2275 N N . ARG A 1 300 ? 3.355 -3.304 19.370 1.00 96.50 300 ARG A N 1
ATOM 2276 C CA . ARG A 1 300 ? 4.088 -4.228 20.249 1.00 96.50 300 ARG A CA 1
ATOM 2277 C C . ARG A 1 300 ? 5.459 -4.627 19.692 1.00 96.50 300 ARG A C 1
ATOM 2279 O O . ARG A 1 300 ? 6.386 -4.849 20.472 1.00 96.50 300 ARG A O 1
ATOM 2286 N N . ARG A 1 301 ? 5.584 -4.787 18.371 1.00 95.31 301 ARG A N 1
ATOM 2287 C CA . ARG A 1 301 ? 6.807 -5.249 17.690 1.00 95.31 301 ARG A CA 1
ATOM 2288 C C . ARG A 1 301 ? 7.754 -4.102 17.343 1.00 95.31 301 ARG A C 1
ATOM 2290 O O . ARG A 1 301 ? 8.963 -4.317 17.352 1.00 95.31 301 ARG A O 1
ATOM 2297 N N . TYR A 1 302 ? 7.223 -2.904 17.105 1.00 95.19 302 TYR A N 1
ATOM 2298 C CA . TYR A 1 302 ? 7.984 -1.718 16.707 1.00 95.19 302 TYR A CA 1
ATOM 2299 C C . TYR A 1 302 ? 7.814 -0.548 17.703 1.00 95.19 302 TYR A C 1
ATOM 2301 O O . TYR A 1 302 ? 7.390 0.538 17.304 1.00 95.19 302 TYR A O 1
ATOM 2309 N N . PRO A 1 303 ? 8.141 -0.720 19.003 1.00 93.69 303 PRO A N 1
ATOM 2310 C CA . PRO A 1 303 ? 7.945 0.322 20.021 1.00 93.69 303 PRO A CA 1
ATOM 2311 C C . PRO A 1 303 ? 8.822 1.568 19.801 1.00 93.69 303 PRO A C 1
ATOM 2313 O O . PRO A 1 303 ? 8.399 2.673 20.147 1.00 93.69 303 PRO A O 1
ATOM 2316 N N . GLU A 1 304 ? 9.994 1.383 19.181 1.00 92.19 304 GLU A N 1
ATOM 2317 C CA . GLU A 1 304 ? 10.975 2.424 18.824 1.00 92.19 304 GLU A CA 1
ATOM 2318 C C . GLU A 1 304 ? 10.664 3.125 17.482 1.00 92.19 304 GLU A C 1
ATOM 2320 O O . GLU A 1 304 ? 11.486 3.877 16.964 1.00 92.19 304 GLU A O 1
ATOM 2325 N N . SER A 1 305 ? 9.496 2.864 16.881 1.00 93.06 305 SER A N 1
ATOM 2326 C CA . SER A 1 305 ? 9.038 3.604 15.698 1.00 93.06 305 SER A CA 1
ATOM 2327 C C . SER A 1 305 ? 8.742 5.073 16.033 1.00 93.06 305 SER A C 1
ATOM 2329 O O . SER A 1 305 ? 8.495 5.433 17.189 1.00 93.06 305 SER A O 1
ATOM 2331 N N . THR A 1 306 ? 8.781 5.943 15.017 1.00 95.38 306 THR A N 1
ATOM 2332 C CA . THR A 1 306 ? 8.601 7.391 15.207 1.00 95.38 306 THR A CA 1
ATOM 2333 C C . THR A 1 306 ? 7.242 7.708 15.837 1.00 95.38 306 THR A C 1
ATOM 2335 O O . THR A 1 306 ? 6.254 7.011 15.595 1.00 95.38 306 THR A O 1
ATOM 2338 N N . GLY A 1 307 ? 7.167 8.790 16.623 1.00 95.38 307 GLY A N 1
ATOM 2339 C CA . GLY A 1 307 ? 5.909 9.220 17.250 1.00 95.38 307 GLY A CA 1
ATOM 2340 C C . GLY A 1 307 ? 4.777 9.362 16.227 1.00 95.38 307 GLY A C 1
ATOM 2341 O O . GLY A 1 307 ? 3.732 8.746 16.385 1.00 95.38 307 GLY A O 1
ATOM 2342 N N . ALA A 1 308 ? 5.050 10.032 15.103 1.00 96.25 308 ALA A N 1
ATOM 2343 C CA . ALA A 1 308 ? 4.090 10.209 14.014 1.00 96.25 308 ALA A CA 1
ATOM 2344 C C . ALA A 1 308 ? 3.613 8.889 13.371 1.00 96.25 308 ALA A C 1
ATOM 2346 O O . ALA A 1 308 ? 2.449 8.790 12.982 1.00 96.25 308 ALA A O 1
ATOM 2347 N N . PHE A 1 309 ? 4.474 7.867 13.263 1.00 96.38 309 PHE A N 1
ATOM 2348 C CA . PHE A 1 309 ? 4.053 6.538 12.805 1.00 96.38 309 PHE A CA 1
ATOM 2349 C C . PHE A 1 309 ? 3.133 5.875 13.838 1.00 96.38 309 PHE A C 1
ATOM 2351 O O . PHE A 1 309 ? 2.051 5.407 13.493 1.00 96.38 309 PHE A O 1
ATOM 2358 N N . ARG A 1 310 ? 3.512 5.896 15.120 1.00 96.88 310 ARG A N 1
ATOM 2359 C CA . ARG A 1 310 ? 2.701 5.322 16.206 1.00 96.88 310 ARG A CA 1
ATOM 2360 C C . ARG A 1 310 ? 1.334 5.993 16.328 1.00 96.88 310 ARG A C 1
ATOM 2362 O O . ARG A 1 310 ? 0.333 5.294 16.457 1.00 96.88 310 ARG A O 1
ATOM 2369 N N . ASP A 1 311 ? 1.289 7.318 16.230 1.00 97.25 311 ASP A N 1
ATOM 2370 C CA . ASP A 1 311 ? 0.052 8.100 16.262 1.00 97.25 311 ASP A CA 1
ATOM 2371 C C . ASP A 1 311 ? -0.859 7.755 15.072 1.00 97.25 311 ASP A C 1
ATOM 2373 O O . ASP A 1 311 ? -2.073 7.644 15.243 1.00 97.25 311 ASP A O 1
ATOM 2377 N N . ARG A 1 312 ? -0.288 7.491 13.884 1.00 97.19 312 ARG A N 1
ATOM 2378 C CA . ARG A 1 312 ? -1.033 6.995 12.712 1.00 97.19 312 ARG A CA 1
ATOM 2379 C C . ARG A 1 312 ? -1.649 5.616 12.968 1.00 97.19 312 ARG A C 1
ATOM 2381 O O . ARG A 1 312 ? -2.832 5.437 12.694 1.00 97.19 312 ARG A O 1
ATOM 2388 N N . VAL A 1 313 ? -0.888 4.668 13.524 1.00 97.75 313 VAL A N 1
ATOM 2389 C CA . VAL A 1 313 ? -1.404 3.323 13.856 1.00 97.75 313 VAL A CA 1
ATOM 2390 C C . VAL A 1 313 ? -2.551 3.412 14.867 1.00 97.75 313 VAL A C 1
ATOM 2392 O O . VAL A 1 313 ? -3.587 2.782 14.674 1.00 97.75 313 VAL A O 1
ATOM 2395 N N . ILE A 1 314 ? -2.405 4.236 15.911 1.00 97.00 314 ILE A N 1
ATOM 2396 C CA . ILE A 1 314 ? -3.447 4.454 16.929 1.00 97.00 314 ILE A CA 1
ATOM 2397 C C . ILE A 1 314 ? -4.693 5.116 16.315 1.00 97.00 314 ILE A C 1
ATOM 2399 O O . ILE A 1 314 ? -5.819 4.744 16.649 1.00 97.00 314 ILE A O 1
ATOM 2403 N N . ALA A 1 315 ? -4.514 6.070 15.395 1.00 97.06 315 ALA A N 1
ATOM 2404 C CA . ALA A 1 315 ? -5.623 6.704 14.690 1.00 97.06 315 ALA A CA 1
ATOM 2405 C C . ALA A 1 315 ? -6.396 5.711 13.805 1.00 97.06 315 ALA A C 1
ATOM 2407 O O . ALA A 1 315 ? -7.626 5.741 13.814 1.00 97.06 315 ALA A O 1
ATOM 2408 N N . GLU A 1 316 ? -5.713 4.810 13.090 1.00 96.38 316 GLU A N 1
ATOM 2409 C CA . GLU A 1 316 ? -6.384 3.756 12.315 1.00 96.38 316 GLU A CA 1
ATOM 2410 C C . GLU A 1 316 ? -7.049 2.694 13.195 1.00 96.38 316 GLU A C 1
ATOM 2412 O O . GLU A 1 316 ? -8.147 2.257 12.866 1.00 96.38 316 GLU A O 1
ATOM 2417 N N . GLN A 1 317 ? -6.476 2.338 14.351 1.00 96.38 317 GLN A N 1
ATOM 2418 C CA . GLN A 1 317 ? -7.164 1.485 15.332 1.00 96.38 317 GLN A CA 1
ATOM 2419 C C . GLN A 1 317 ? -8.504 2.091 15.761 1.00 96.38 317 GLN A C 1
ATOM 2421 O O . GLN A 1 317 ? -9.537 1.431 15.666 1.00 96.38 317 GLN A O 1
ATOM 2426 N N . ALA A 1 318 ? -8.506 3.370 16.148 1.00 96.75 318 ALA A N 1
ATOM 2427 C CA . ALA A 1 318 ? -9.725 4.060 16.559 1.00 96.75 318 ALA A CA 1
ATOM 2428 C C . ALA A 1 318 ? -10.747 4.200 15.410 1.00 96.75 318 ALA A C 1
ATOM 2430 O O . ALA A 1 318 ? -11.952 4.097 15.642 1.00 96.75 318 ALA A O 1
ATOM 2431 N N . ARG A 1 319 ? -10.288 4.402 14.164 1.00 95.12 319 ARG A N 1
ATOM 2432 C CA . ARG A 1 319 ? -11.145 4.408 12.958 1.00 95.12 319 ARG A CA 1
ATOM 2433 C C . ARG A 1 319 ? -11.750 3.033 12.667 1.00 95.12 319 ARG A C 1
ATOM 2435 O O . ARG A 1 319 ? -12.903 2.962 12.254 1.00 95.12 319 ARG A O 1
ATOM 2442 N N . ALA A 1 320 ? -10.989 1.970 12.913 1.00 94.00 320 ALA A N 1
ATOM 2443 C CA . ALA A 1 320 ? -11.394 0.578 12.746 1.00 94.00 320 ALA A CA 1
ATOM 2444 C C . ALA A 1 320 ? -12.320 0.050 13.861 1.00 94.00 320 ALA A C 1
ATOM 2446 O O . ALA A 1 320 ? -12.801 -1.079 13.775 1.00 94.00 320 ALA A O 1
ATOM 2447 N N . GLY A 1 321 ? -12.584 0.842 14.908 1.00 95.06 321 GLY A N 1
ATOM 2448 C CA . GLY A 1 321 ? -13.403 0.420 16.049 1.00 95.06 321 GLY A CA 1
ATOM 2449 C C . GLY A 1 321 ? -12.686 -0.520 17.026 1.00 95.06 321 GLY A C 1
ATOM 2450 O O . GLY A 1 321 ? -13.359 -1.244 17.763 1.00 95.06 321 GLY A O 1
ATOM 2451 N N . CYS A 1 322 ? -11.350 -0.501 17.022 1.00 93.25 322 CYS A N 1
ATOM 2452 C CA . CYS A 1 322 ? -10.489 -1.138 18.019 1.00 93.25 322 CYS A CA 1
ATOM 2453 C C . CYS A 1 322 ? -10.314 -0.242 19.266 1.00 93.25 322 CYS A C 1
ATOM 2455 O O . CYS A 1 322 ? -10.067 -0.819 20.350 1.00 93.25 322 CYS A O 1
#

Radius of gyration: 37.37 Å; chains: 1; bounding box: 105×108×86 Å